Protein AF-W2XPK5-F1 (afdb_monomer_lite)

InterPro domains:
  IPR015679 Phospholipase D family [PTHR18896] (6-159)

pLDDT: mean 87.34, std 12.94, range [48.94, 98.69]

Sequence (212 aa):
MGKDEHPVAFVGGIDITSDRWDTMYHNESELREETGVKGDFDGWLDGHVRIHGPAAKDVAANFISRWNSDYEPTQGLAPDLLDFENPTYEDLEPLKYASSTTKSNLGNQNVQIVRTFSCKYKNYAEFAPYGENSLFQARIKALLNAKNFIYIEDQYFILVPELLEALLEVMPTIQRLIVVVQRPVGKSKASGYEKYLYEMTSPIQKLYPNKF

Radius of gyration: 21.28 Å; chains: 1; bounding box: 52×41×52 Å

Secondary structure (DSSP, 8-state):
--TT---EEEEES--SSTT----TT---HHHHHHTT---SSS-----EEEEESHHHHHHHHHHHHHHT-SSPS--SS-HHHHT-PPPP--PPPP-------S-----S--------B-TT-STTTTT-TT-B-HHHHHHHHHHHH-SSEEEEEES-----HHHHHHHHHHTTTSSEEEEEE----THHHHTTHHHHHHHHHHHHHHH-TTT-

Organism: NCBI:txid1317063

Structure (mmCIF, N/CA/C/O backbone):
data_AF-W2XPK5-F1
#
_entry.id   AF-W2XPK5-F1
#
loop_
_atom_site.group_PDB
_atom_site.id
_atom_site.type_symbol
_atom_site.label_atom_id
_atom_site.label_alt_id
_atom_site.label_comp_id
_atom_site.label_asym_id
_atom_site.label_entity_id
_atom_site.label_seq_id
_atom_site.pdbx_PDB_ins_code
_atom_site.Cartn_x
_atom_site.Cartn_y
_atom_site.Cartn_z
_atom_site.occupancy
_atom_site.B_iso_or_equiv
_atom_site.auth_seq_id
_atom_site.auth_comp_id
_atom_site.auth_asym_id
_atom_site.auth_atom_id
_atom_site.pdbx_PDB_model_num
ATOM 1 N N . MET A 1 1 ? 0.283 -15.928 -25.057 1.00 50.94 1 MET A N 1
ATOM 2 C CA . MET A 1 1 ? -0.995 -16.002 -24.323 1.00 50.94 1 MET A CA 1
ATOM 3 C C . MET A 1 1 ? -2.057 -16.509 -25.272 1.00 50.94 1 MET A C 1
ATOM 5 O O . MET A 1 1 ? -2.161 -15.991 -26.383 1.00 50.94 1 MET A O 1
ATOM 9 N N . GLY A 1 2 ? -2.773 -17.560 -24.878 1.00 50.34 2 GLY A N 1
ATOM 10 C CA . GLY A 1 2 ? -3.947 -18.024 -25.620 1.00 50.34 2 GLY A CA 1
ATOM 11 C C . GLY A 1 2 ? -5.014 -16.926 -25.681 1.00 50.34 2 GLY A C 1
ATOM 12 O O . GLY A 1 2 ? -5.044 -16.045 -24.824 1.00 50.34 2 GLY A O 1
ATOM 13 N N . LYS A 1 3 ? -5.900 -16.967 -26.684 1.00 48.94 3 LYS A N 1
ATOM 14 C CA . LYS A 1 3 ? -6.980 -15.972 -26.873 1.00 48.94 3 LYS A CA 1
ATOM 15 C C . LYS A 1 3 ? -7.923 -15.820 -25.663 1.00 48.94 3 LYS A C 1
ATOM 17 O O . LYS A 1 3 ? -8.630 -14.821 -25.600 1.00 48.94 3 LYS A O 1
ATOM 22 N N . ASP A 1 4 ? -7.892 -16.764 -24.722 1.00 53.97 4 ASP A N 1
ATOM 23 C CA . ASP A 1 4 ? -8.789 -16.847 -23.566 1.00 53.97 4 ASP A CA 1
ATOM 24 C C . ASP A 1 4 ? -8.083 -16.697 -22.199 1.00 53.97 4 ASP A C 1
ATOM 26 O O . ASP A 1 4 ? -8.726 -16.821 -21.156 1.00 53.97 4 ASP A O 1
ATOM 30 N N . GLU A 1 5 ? -6.772 -16.433 -22.162 1.00 65.44 5 GLU A N 1
ATOM 31 C CA . GLU A 1 5 ? -6.033 -16.311 -20.897 1.00 65.44 5 GLU A CA 1
ATOM 32 C C . GLU A 1 5 ? -6.143 -14.893 -20.323 1.00 65.44 5 GLU A C 1
ATOM 34 O O . GLU A 1 5 ? -5.574 -13.940 -20.857 1.00 65.44 5 GLU A O 1
ATOM 39 N N . HIS A 1 6 ? -6.871 -14.755 -19.211 1.00 72.31 6 HIS A N 1
ATOM 40 C CA . HIS A 1 6 ? -6.929 -13.510 -18.446 1.00 72.31 6 HIS A CA 1
ATOM 41 C C . HIS A 1 6 ? -5.563 -13.209 -17.803 1.00 72.31 6 HIS A C 1
ATOM 43 O O . HIS A 1 6 ? -4.940 -14.120 -17.249 1.00 72.31 6 HIS A O 1
ATOM 49 N N . PRO A 1 7 ? -5.103 -11.942 -17.793 1.00 82.88 7 PRO A N 1
ATOM 50 C CA . PRO A 1 7 ? -3.878 -11.590 -17.095 1.00 82.88 7 PRO A CA 1
ATOM 51 C C . PRO A 1 7 ? -4.030 -11.830 -15.590 1.00 82.88 7 PRO A C 1
ATOM 53 O O . PRO A 1 7 ? -5.108 -11.654 -15.006 1.00 82.88 7 PRO A O 1
ATOM 56 N N . VAL A 1 8 ? -2.917 -12.218 -14.972 1.00 87.75 8 VAL A N 1
ATOM 57 C CA . VAL A 1 8 ? -2.766 -12.371 -13.525 1.00 87.75 8 VAL A CA 1
ATOM 58 C C . VAL A 1 8 ? -1.674 -11.419 -13.063 1.00 87.75 8 VAL A C 1
ATOM 60 O O . VAL A 1 8 ? -0.622 -11.335 -13.690 1.00 87.75 8 VAL A O 1
ATOM 63 N N . ALA A 1 9 ? -1.924 -10.724 -11.960 1.00 92.62 9 ALA A N 1
ATOM 64 C CA . ALA A 1 9 ? -0.949 -9.865 -11.304 1.00 92.62 9 ALA A CA 1
ATOM 65 C C . ALA A 1 9 ? -0.931 -10.135 -9.797 1.00 92.62 9 ALA A C 1
ATOM 67 O O . ALA A 1 9 ? -1.925 -10.591 -9.231 1.00 92.62 9 ALA A O 1
ATOM 68 N N . PHE A 1 10 ? 0.192 -9.830 -9.154 1.00 95.31 10 PHE A N 1
ATOM 69 C CA . PHE A 1 10 ? 0.375 -9.923 -7.708 1.00 95.31 10 PHE A CA 1
ATOM 70 C C . PHE A 1 10 ? 0.787 -8.543 -7.186 1.00 95.31 10 PHE A C 1
ATOM 72 O O . PHE A 1 10 ? 1.636 -7.893 -7.795 1.00 95.31 10 PHE A O 1
ATOM 79 N N . VAL A 1 11 ? 0.127 -8.062 -6.130 1.00 97.06 11 VAL A N 1
ATOM 80 C CA . VAL A 1 11 ? 0.382 -6.749 -5.514 1.00 97.06 11 VAL A CA 1
ATOM 81 C C . VAL A 1 11 ? 0.276 -6.881 -3.993 1.00 97.06 11 VAL A C 1
ATOM 83 O O . VAL A 1 11 ? -0.677 -7.479 -3.497 1.00 97.06 11 VAL A O 1
ATOM 86 N N . GLY A 1 12 ? 1.214 -6.307 -3.241 1.00 96.31 12 GLY A N 1
ATOM 87 C CA . GLY A 1 12 ? 1.217 -6.348 -1.775 1.00 96.31 12 GLY A CA 1
ATOM 88 C C . GLY A 1 12 ? 2.516 -5.816 -1.178 1.00 96.31 12 GLY A C 1
ATOM 89 O O . GLY A 1 12 ? 3.306 -5.213 -1.901 1.00 96.31 12 GLY A O 1
ATOM 90 N N . GLY A 1 13 ? 2.725 -6.041 0.122 1.00 95.69 13 GLY A N 1
ATOM 91 C CA . GLY A 1 13 ? 3.950 -5.642 0.834 1.00 95.69 13 GLY A CA 1
ATOM 92 C C . GLY A 1 13 ? 5.102 -6.652 0.740 1.00 95.69 13 GLY A C 1
ATOM 93 O O . GLY A 1 13 ? 6.253 -6.308 0.996 1.00 95.69 13 GLY A O 1
ATOM 94 N N . ILE A 1 14 ? 4.813 -7.882 0.302 1.00 94.94 14 ILE A N 1
ATOM 95 C CA . ILE A 1 14 ? 5.806 -8.962 0.221 1.00 94.94 14 ILE A CA 1
ATOM 96 C C . ILE A 1 14 ? 6.715 -8.804 -1.005 1.00 94.94 14 ILE A C 1
ATOM 98 O O . ILE A 1 14 ? 6.292 -9.056 -2.136 1.00 94.94 14 ILE A O 1
ATOM 102 N N . ASP A 1 15 ? 7.984 -8.479 -0.760 1.00 93.62 15 ASP A N 1
ATOM 103 C CA . ASP A 1 15 ? 9.058 -8.548 -1.755 1.00 93.62 15 ASP A CA 1
ATOM 104 C C . ASP A 1 15 ? 9.627 -9.970 -1.908 1.00 93.62 15 ASP A C 1
ATOM 106 O O . ASP A 1 15 ? 9.739 -10.724 -0.938 1.00 93.62 15 ASP A O 1
ATOM 110 N N . ILE A 1 16 ? 10.121 -10.301 -3.106 1.00 92.19 16 ILE A N 1
ATOM 111 C CA . ILE A 1 16 ? 10.894 -11.530 -3.355 1.00 92.19 16 ILE A CA 1
ATOM 112 C C . ILE A 1 16 ? 12.325 -11.328 -2.838 1.00 92.19 16 ILE A C 1
ATOM 114 O O . ILE A 1 16 ? 13.231 -10.943 -3.574 1.00 92.19 16 ILE A O 1
ATOM 118 N N . THR A 1 17 ? 12.513 -11.541 -1.539 1.00 89.31 17 THR A N 1
ATOM 119 C CA . THR A 1 17 ? 13.789 -11.361 -0.831 1.00 89.31 17 THR A CA 1
ATOM 120 C C . THR A 1 17 ? 13.979 -12.453 0.221 1.00 89.31 17 THR A C 1
ATOM 122 O O . THR A 1 17 ? 13.073 -13.241 0.484 1.00 89.31 17 THR A O 1
ATOM 125 N N . SER A 1 18 ? 15.160 -12.507 0.837 1.00 86.75 18 SER A N 1
ATOM 126 C CA . SER A 1 18 ? 15.580 -13.612 1.704 1.00 86.75 18 SER A CA 1
ATOM 127 C C . SER A 1 18 ? 14.843 -13.746 3.040 1.00 86.75 18 SER A C 1
ATOM 129 O O . SER A 1 18 ? 15.050 -14.749 3.697 1.00 86.75 18 SER A O 1
ATOM 131 N N . ASP A 1 19 ? 14.034 -12.778 3.477 1.00 88.69 19 ASP A N 1
ATOM 132 C CA . ASP A 1 19 ? 13.470 -12.753 4.848 1.00 88.69 19 ASP A CA 1
ATOM 133 C C . ASP A 1 19 ? 11.938 -12.941 4.900 1.00 88.69 19 ASP A C 1
ATOM 135 O O . ASP A 1 19 ? 11.345 -13.268 5.926 1.00 88.69 19 ASP A O 1
ATOM 139 N N . ARG A 1 20 ? 11.271 -12.747 3.761 1.00 91.25 20 ARG A N 1
ATOM 140 C CA . ARG A 1 20 ? 9.817 -12.525 3.697 1.00 91.25 20 ARG A CA 1
ATOM 141 C C . ARG A 1 20 ? 8.972 -13.795 3.816 1.00 91.25 20 ARG A C 1
ATOM 143 O O . ARG A 1 20 ? 7.757 -13.697 3.960 1.00 91.25 20 ARG A O 1
ATOM 150 N N . TRP A 1 21 ? 9.578 -14.976 3.698 1.00 91.81 21 TRP A N 1
ATOM 151 C CA . TRP A 1 21 ? 8.846 -16.243 3.739 1.00 91.81 21 TRP A CA 1
ATOM 152 C C . TRP A 1 21 ? 8.459 -16.614 5.174 1.00 91.81 21 TRP A C 1
ATOM 154 O O . TRP A 1 21 ? 9.331 -16.735 6.029 1.00 91.81 21 TRP A O 1
ATOM 164 N N . ASP A 1 22 ? 7.172 -16.837 5.431 1.00 93.31 22 ASP A N 1
ATOM 165 C CA . ASP A 1 22 ? 6.664 -17.290 6.729 1.00 93.31 22 ASP A CA 1
ATOM 166 C C . ASP A 1 22 ? 5.295 -17.985 6.579 1.00 93.31 22 ASP A C 1
ATOM 168 O O . ASP A 1 22 ? 4.722 -18.044 5.484 1.00 93.31 22 ASP A O 1
ATOM 172 N N . THR A 1 23 ? 4.756 -18.506 7.681 1.00 92.94 23 THR A N 1
ATOM 173 C CA . THR A 1 23 ? 3.417 -19.093 7.784 1.00 92.94 23 THR A CA 1
ATOM 174 C C . THR A 1 23 ? 2.539 -18.298 8.749 1.00 92.94 23 THR A C 1
ATOM 176 O O . THR A 1 23 ? 3.013 -17.495 9.547 1.00 92.94 23 THR A O 1
ATOM 179 N N . MET A 1 24 ? 1.229 -18.566 8.734 1.00 93.00 24 MET A N 1
ATOM 180 C CA . MET A 1 24 ? 0.276 -17.920 9.650 1.00 93.00 24 MET A CA 1
ATOM 181 C C . MET A 1 24 ? 0.516 -18.221 11.141 1.00 93.00 24 MET A C 1
ATOM 183 O O . MET A 1 24 ? -0.148 -17.635 11.993 1.00 93.00 24 MET A O 1
ATOM 187 N N . TYR A 1 25 ? 1.393 -19.176 11.457 1.00 93.25 25 TYR A N 1
ATOM 188 C CA . TYR A 1 25 ? 1.694 -19.593 12.823 1.00 93.25 25 TYR A CA 1
ATOM 189 C C . TYR A 1 25 ? 2.967 -18.944 13.380 1.00 93.25 25 TYR A C 1
ATOM 191 O O . TYR A 1 25 ? 3.155 -18.987 14.595 1.00 93.25 25 TYR A O 1
ATOM 199 N N . HIS A 1 26 ? 3.810 -18.342 12.528 1.00 91.12 26 HIS A N 1
ATOM 200 C CA . HIS A 1 26 ? 5.065 -17.681 12.913 1.00 91.12 26 HIS A CA 1
ATOM 201 C C . HIS A 1 26 ? 5.966 -18.547 13.818 1.00 91.12 26 HIS A C 1
ATOM 203 O O . HIS A 1 26 ? 6.530 -18.067 14.801 1.00 91.12 26 HIS A O 1
ATOM 209 N N . ASN A 1 27 ? 6.044 -19.851 13.539 1.00 92.06 27 ASN A N 1
ATOM 210 C CA . ASN A 1 27 ? 6.731 -20.841 14.377 1.00 92.06 27 ASN A CA 1
ATOM 211 C C . ASN A 1 27 ? 7.718 -21.726 13.595 1.00 92.06 27 ASN A C 1
ATOM 213 O O . ASN A 1 27 ? 8.106 -22.785 14.080 1.00 92.06 27 ASN A O 1
ATOM 217 N N . GLU A 1 28 ? 8.140 -21.286 12.411 1.00 91.44 28 GLU A N 1
ATOM 218 C CA . GLU A 1 28 ? 9.048 -22.021 11.518 1.00 91.44 28 GLU A CA 1
ATOM 219 C C . GLU A 1 28 ? 10.518 -21.597 11.696 1.00 91.44 28 GLU A C 1
ATOM 221 O O . GLU A 1 28 ? 11.281 -21.546 10.733 1.00 91.44 28 GLU A O 1
ATOM 226 N N . SER A 1 29 ? 10.937 -21.244 12.918 1.00 89.38 29 SER A N 1
ATOM 227 C CA . SER A 1 29 ? 12.285 -20.712 13.181 1.00 89.38 29 SER A CA 1
ATOM 228 C C . SER A 1 29 ? 13.401 -21.689 12.787 1.00 89.38 29 SER A C 1
ATOM 230 O O . SER A 1 29 ? 14.392 -21.262 12.205 1.00 89.38 29 SER A O 1
ATOM 232 N N . GLU A 1 30 ? 13.222 -22.993 13.038 1.00 90.56 30 GLU A N 1
ATOM 233 C CA . GLU A 1 30 ? 14.189 -24.039 12.659 1.00 90.56 30 GLU A CA 1
ATOM 234 C C . GLU A 1 30 ? 14.355 -24.113 11.134 1.00 90.56 30 GLU A C 1
ATOM 236 O O . GLU A 1 30 ? 15.466 -23.999 10.622 1.00 90.56 30 GLU A O 1
ATOM 241 N N . LEU A 1 31 ? 13.248 -24.180 10.387 1.00 90.44 31 LEU A N 1
ATOM 242 C CA . LEU A 1 31 ? 13.281 -24.206 8.924 1.00 90.44 31 LEU A CA 1
ATOM 243 C C . LEU A 1 31 ? 13.852 -22.907 8.338 1.00 90.44 31 LEU A C 1
ATOM 245 O O . LEU A 1 31 ? 14.598 -22.944 7.357 1.00 90.44 31 LEU A O 1
ATOM 249 N N . ARG A 1 32 ? 13.522 -21.751 8.927 1.00 91.19 32 ARG A N 1
ATOM 250 C CA . ARG A 1 32 ? 14.090 -20.452 8.532 1.00 91.19 32 ARG A CA 1
ATOM 251 C C . ARG A 1 32 ? 15.607 -20.435 8.731 1.00 91.19 32 ARG A C 1
ATOM 253 O O . ARG A 1 32 ? 16.327 -19.995 7.835 1.00 91.19 32 ARG A O 1
ATOM 260 N N . GLU A 1 33 ? 16.106 -20.977 9.842 1.00 88.31 33 GLU A N 1
ATOM 261 C CA . GLU A 1 33 ? 17.543 -21.116 10.091 1.00 88.31 33 GLU A CA 1
ATOM 262 C C . GLU A 1 33 ? 18.214 -22.055 9.074 1.00 88.31 33 GLU A C 1
ATOM 264 O O . GLU A 1 33 ? 19.205 -21.661 8.449 1.00 88.31 33 GLU A O 1
ATOM 269 N N . GLU A 1 34 ? 17.647 -23.246 8.850 1.00 91.69 34 GLU A N 1
ATOM 270 C CA . GLU A 1 34 ? 18.162 -24.250 7.906 1.00 91.69 34 GLU A CA 1
ATOM 271 C C . GLU A 1 34 ? 18.214 -23.741 6.460 1.00 91.69 34 GLU A C 1
ATOM 273 O O . GLU A 1 34 ? 19.176 -23.995 5.732 1.00 91.69 34 GLU A O 1
ATOM 278 N N . THR A 1 35 ? 17.188 -23.003 6.031 1.00 88.56 35 THR A N 1
ATOM 279 C CA . THR A 1 35 ? 17.066 -22.479 4.659 1.00 88.56 35 THR A CA 1
ATOM 280 C C . THR A 1 35 ? 17.732 -21.117 4.467 1.00 88.56 35 THR A C 1
ATOM 282 O O . THR A 1 35 ? 17.739 -20.580 3.358 1.00 88.56 35 THR A O 1
ATOM 285 N N . GLY A 1 36 ? 18.333 -20.560 5.522 1.00 85.88 36 GLY A N 1
ATOM 286 C CA . GLY A 1 36 ? 19.023 -19.274 5.472 1.00 85.88 36 GLY A CA 1
ATOM 287 C C . GLY A 1 36 ? 18.092 -18.065 5.342 1.00 85.88 36 GLY A C 1
ATOM 288 O O . GLY A 1 36 ? 18.559 -16.986 4.970 1.00 85.88 36 GLY A O 1
ATOM 289 N N . VAL A 1 37 ? 16.805 -18.219 5.665 1.00 87.12 37 VAL A N 1
ATOM 290 C CA . VAL A 1 37 ? 15.842 -17.119 5.765 1.00 87.12 37 VAL A CA 1
ATOM 291 C C . VAL A 1 37 ? 16.132 -16.351 7.052 1.00 87.12 37 VAL A C 1
ATOM 293 O O . VAL A 1 37 ? 15.715 -16.738 8.141 1.00 87.12 37 VAL A O 1
ATOM 296 N N . LYS A 1 38 ? 16.921 -15.282 6.931 1.00 75.69 38 LYS A N 1
ATOM 297 C CA . LYS A 1 38 ? 17.430 -14.501 8.065 1.00 75.69 38 LYS A CA 1
ATOM 298 C C . LYS A 1 38 ? 16.974 -13.049 7.981 1.00 75.69 38 LYS A C 1
ATOM 300 O O . LYS A 1 38 ? 17.132 -12.408 6.940 1.00 75.69 38 LYS A O 1
ATOM 305 N N . GLY A 1 39 ? 16.501 -12.540 9.112 1.00 77.00 39 GLY A N 1
ATOM 306 C CA . GLY A 1 39 ? 16.079 -11.159 9.318 1.00 77.00 39 GLY A CA 1
ATOM 307 C C . GLY A 1 39 ? 16.343 -10.704 10.748 1.00 77.00 39 GLY A C 1
ATOM 308 O O . GLY A 1 39 ? 16.968 -11.415 11.534 1.00 77.00 39 GLY A O 1
ATOM 309 N N . ASP A 1 40 ? 15.844 -9.518 11.093 1.00 80.06 40 ASP A N 1
ATOM 310 C CA . ASP A 1 40 ? 15.913 -8.994 12.466 1.00 80.06 40 ASP A CA 1
ATOM 311 C C . ASP A 1 40 ? 14.961 -9.741 13.426 1.00 80.06 40 ASP A C 1
ATOM 313 O O . ASP A 1 40 ? 15.091 -9.624 14.646 1.00 80.06 40 ASP A O 1
ATOM 317 N N . PHE A 1 41 ? 13.995 -10.487 12.878 1.00 83.88 41 PHE A N 1
ATOM 318 C CA . PHE A 1 41 ? 12.957 -11.209 13.609 1.00 83.88 41 PHE A CA 1
ATOM 319 C C . PHE A 1 41 ? 12.741 -12.614 13.031 1.00 83.88 41 PHE A C 1
ATOM 321 O O . PHE A 1 41 ? 12.917 -12.848 11.833 1.00 83.88 41 PHE A O 1
ATOM 328 N N . ASP A 1 42 ? 12.270 -13.533 13.875 1.00 83.56 42 ASP A N 1
ATOM 329 C CA . ASP A 1 42 ? 11.986 -14.929 13.508 1.00 83.56 42 ASP A CA 1
ATOM 330 C C . ASP A 1 42 ? 10.581 -15.124 12.904 1.00 83.56 42 ASP A C 1
ATOM 332 O O . ASP A 1 42 ? 9.981 -16.188 13.042 1.00 83.56 42 ASP A O 1
ATOM 336 N N . GLY A 1 43 ? 10.054 -14.095 12.233 1.00 88.19 43 GLY A N 1
ATOM 337 C CA . GLY A 1 43 ? 8.777 -14.146 11.525 1.00 88.19 43 GLY A CA 1
ATOM 338 C C . GLY A 1 43 ? 8.466 -12.872 10.734 1.00 88.19 43 GLY A C 1
ATOM 339 O O . GLY A 1 43 ? 9.040 -11.810 10.986 1.00 88.19 43 GLY A O 1
ATOM 340 N N . TRP A 1 44 ? 7.544 -1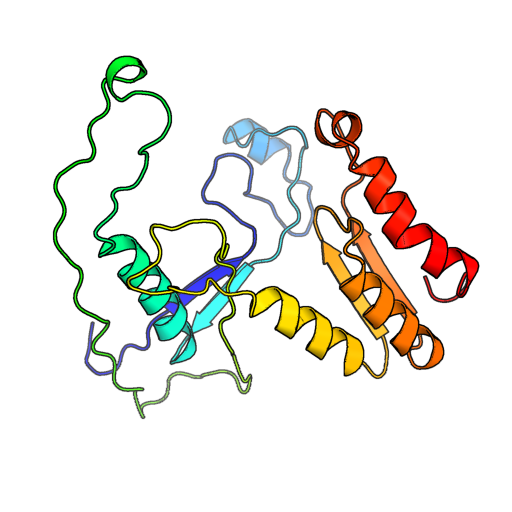2.983 9.778 1.00 91.25 44 TRP A N 1
ATOM 341 C CA . TRP A 1 44 ? 7.109 -11.923 8.872 1.00 91.25 44 TRP A CA 1
ATOM 342 C C . TRP A 1 44 ? 5.581 -11.924 8.717 1.00 91.25 44 TRP A C 1
ATOM 344 O O . TRP A 1 44 ? 4.992 -12.893 8.243 1.00 91.25 44 TRP A O 1
ATOM 354 N N . LEU A 1 45 ? 4.931 -10.818 9.091 1.00 92.25 45 LEU A N 1
ATOM 355 C CA . LEU A 1 45 ? 3.494 -10.599 8.896 1.00 92.25 45 LEU A CA 1
ATOM 356 C C . LEU A 1 45 ? 3.282 -9.549 7.805 1.00 92.25 45 LEU A C 1
ATOM 358 O O . LEU A 1 45 ? 3.792 -8.436 7.918 1.00 92.25 45 LEU A O 1
ATOM 362 N N . ASP A 1 46 ? 2.522 -9.895 6.765 1.00 94.31 46 ASP A N 1
ATOM 363 C CA . ASP A 1 46 ? 2.285 -9.018 5.617 1.00 94.31 46 ASP A CA 1
ATOM 364 C C . ASP A 1 46 ? 1.024 -9.424 4.835 1.00 94.31 46 ASP A C 1
ATOM 366 O O . ASP A 1 46 ? 0.489 -10.523 4.999 1.00 94.31 46 ASP A O 1
ATOM 370 N N . GLY A 1 47 ? 0.565 -8.543 3.946 1.00 94.12 47 GLY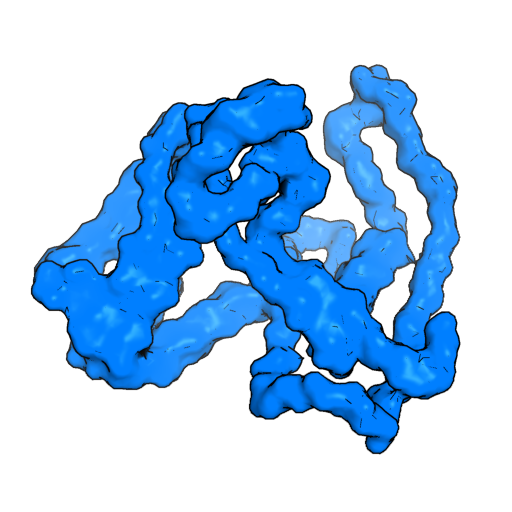 A N 1
ATOM 371 C CA . GLY A 1 47 ? -0.573 -8.746 3.060 1.00 94.12 47 GLY A CA 1
ATOM 372 C C . GLY A 1 47 ? -0.177 -8.729 1.584 1.00 94.12 47 GLY A C 1
ATOM 373 O O . GLY A 1 47 ? 0.541 -7.846 1.109 1.00 94.12 47 GLY A O 1
ATOM 374 N N . HIS A 1 48 ? -0.706 -9.683 0.817 1.00 95.56 48 HIS A N 1
ATOM 375 C CA . HIS A 1 48 ? -0.518 -9.745 -0.631 1.00 95.56 48 HIS A CA 1
ATOM 376 C C . HIS A 1 48 ? -1.775 -10.267 -1.325 1.00 95.56 48 HIS A C 1
ATOM 378 O O . HIS A 1 48 ? -2.472 -11.138 -0.804 1.00 95.56 48 HIS A O 1
ATOM 384 N N . VAL A 1 49 ? -2.074 -9.748 -2.516 1.00 94.69 49 VAL A N 1
ATOM 385 C CA . VAL A 1 49 ? -3.238 -10.160 -3.305 1.00 94.69 49 VAL A CA 1
ATOM 386 C C . VAL A 1 49 ? -2.830 -10.658 -4.682 1.00 94.69 49 VAL A C 1
ATOM 388 O O . VAL A 1 49 ? -1.991 -10.065 -5.359 1.00 94.69 49 VAL A O 1
ATOM 391 N N . ARG A 1 50 ? -3.476 -11.742 -5.121 1.00 93.00 50 ARG A N 1
ATOM 392 C CA . ARG A 1 50 ? -3.469 -12.196 -6.512 1.00 93.00 50 ARG A CA 1
ATOM 393 C C . ARG A 1 50 ? -4.713 -11.657 -7.207 1.00 93.00 50 ARG A C 1
ATOM 395 O O . ARG A 1 50 ? -5.834 -11.971 -6.814 1.00 93.00 50 ARG A O 1
ATOM 402 N N . ILE A 1 51 ? -4.512 -10.891 -8.267 1.00 90.19 51 ILE A N 1
ATOM 403 C CA . ILE A 1 51 ? -5.563 -10.272 -9.069 1.00 90.19 51 ILE A CA 1
ATOM 404 C C . ILE A 1 51 ? -5.676 -11.039 -10.381 1.00 90.19 51 ILE A C 1
ATOM 406 O O . ILE A 1 51 ? -4.675 -11.295 -11.048 1.00 90.19 51 ILE A O 1
ATOM 410 N N . HIS A 1 52 ? -6.901 -11.398 -10.753 1.00 86.31 52 HIS A N 1
ATOM 411 C CA . HIS A 1 52 ? -7.207 -12.094 -11.997 1.00 86.31 52 HIS A CA 1
ATOM 412 C C . HIS A 1 52 ? -8.258 -11.306 -12.779 1.00 86.31 52 HIS A C 1
ATOM 414 O O . HIS A 1 52 ? -9.264 -10.885 -12.208 1.00 86.31 52 HIS A O 1
ATOM 420 N N . GLY A 1 53 ? -8.036 -11.111 -14.079 1.00 82.69 53 GLY A N 1
ATOM 421 C CA . GLY A 1 53 ? -8.977 -10.404 -14.949 1.00 82.69 53 GLY A CA 1
ATOM 422 C C . GLY A 1 53 ? -8.590 -8.944 -15.219 1.00 82.69 53 GLY A C 1
ATOM 423 O O . GLY A 1 53 ? -7.410 -8.604 -15.154 1.00 82.69 53 GLY A O 1
ATOM 424 N N . PRO A 1 54 ? -9.555 -8.072 -15.573 1.00 85.19 54 PRO A N 1
ATOM 425 C CA . PRO A 1 54 ? -9.269 -6.742 -16.118 1.00 85.19 54 PRO A CA 1
ATOM 426 C C . PRO A 1 54 ? -8.339 -5.874 -15.262 1.00 85.19 54 PR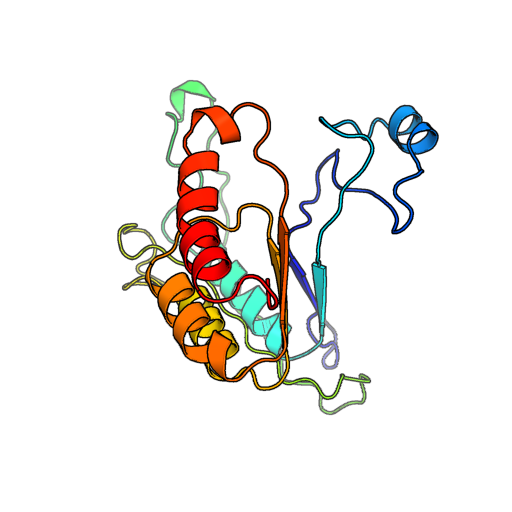O A C 1
ATOM 428 O O . PRO A 1 54 ? -7.423 -5.275 -15.808 1.00 85.19 54 PRO A O 1
ATOM 431 N N . ALA A 1 55 ? -8.486 -5.878 -13.935 1.00 90.00 55 ALA A N 1
ATOM 432 C CA . ALA A 1 55 ? -7.634 -5.077 -13.051 1.00 90.00 55 ALA A CA 1
ATOM 433 C C . ALA A 1 55 ? -6.150 -5.502 -13.069 1.00 90.00 55 ALA A C 1
ATOM 435 O O . ALA A 1 55 ? -5.271 -4.684 -12.812 1.00 90.00 55 ALA A O 1
ATOM 436 N N . ALA A 1 56 ? -5.832 -6.754 -13.424 1.00 90.94 56 ALA A N 1
ATOM 437 C CA . ALA A 1 56 ? -4.440 -7.174 -13.605 1.00 90.94 56 ALA A CA 1
ATOM 438 C C . ALA A 1 56 ? -3.785 -6.491 -14.820 1.00 90.94 56 ALA A C 1
ATOM 440 O O . ALA A 1 56 ? -2.572 -6.283 -14.833 1.00 90.94 56 ALA A O 1
ATOM 441 N N . LYS A 1 57 ? -4.582 -6.083 -15.820 1.00 89.38 57 LYS A N 1
ATOM 442 C CA . LYS A 1 57 ? -4.101 -5.279 -16.949 1.00 89.38 57 LYS A CA 1
ATOM 443 C C . LYS A 1 57 ? -3.644 -3.898 -16.491 1.00 89.38 57 LYS A C 1
ATOM 445 O O . LYS A 1 57 ? -2.642 -3.418 -17.001 1.00 89.38 57 LYS A O 1
ATOM 450 N N . ASP A 1 58 ? -4.328 -3.288 -15.527 1.00 93.25 58 ASP A N 1
ATOM 451 C CA . ASP A 1 58 ? -3.955 -1.968 -15.008 1.00 93.25 58 ASP A CA 1
ATOM 452 C C . ASP A 1 58 ? -2.624 -2.030 -14.238 1.00 93.25 58 ASP A C 1
ATOM 454 O O . ASP A 1 58 ? -1.791 -1.131 -14.356 1.00 93.25 58 ASP A O 1
ATOM 458 N N . VAL A 1 59 ? -2.365 -3.137 -13.525 1.00 95.75 59 VAL A N 1
ATOM 459 C CA . VAL A 1 59 ? -1.050 -3.401 -12.909 1.00 95.75 59 VAL A CA 1
ATOM 460 C C . VAL A 1 59 ? 0.035 -3.525 -13.981 1.00 95.75 59 VAL A C 1
ATOM 462 O O . VAL A 1 59 ? 1.086 -2.892 -13.876 1.00 95.75 59 VAL A O 1
ATOM 465 N N . ALA A 1 60 ? -0.224 -4.298 -15.037 1.00 93.75 60 ALA A N 1
ATOM 466 C CA . ALA A 1 60 ? 0.714 -4.447 -16.144 1.00 93.75 60 ALA A CA 1
ATOM 467 C C . ALA A 1 60 ? 0.935 -3.134 -16.911 1.00 93.75 60 ALA A C 1
ATOM 469 O O . ALA A 1 60 ? 2.061 -2.838 -17.290 1.00 93.75 60 ALA A O 1
ATOM 470 N N . ALA A 1 61 ? -0.104 -2.318 -17.099 1.00 92.94 61 ALA A N 1
ATOM 471 C CA . ALA A 1 61 ? 0.014 -1.003 -17.716 1.00 92.94 61 ALA A CA 1
ATOM 472 C C . ALA A 1 61 ? 0.933 -0.093 -16.892 1.00 92.94 61 ALA A C 1
ATOM 474 O O . ALA A 1 61 ? 1.819 0.541 -17.453 1.00 92.94 61 ALA A O 1
ATOM 475 N N . ASN A 1 62 ? 0.802 -0.103 -15.561 1.00 95.31 62 ASN A N 1
ATOM 476 C CA . ASN A 1 62 ? 1.719 0.622 -14.685 1.00 95.31 62 ASN A CA 1
ATOM 477 C C . ASN A 1 62 ? 3.174 0.126 -14.801 1.00 95.31 62 ASN A C 1
ATOM 479 O O . ASN A 1 62 ? 4.093 0.937 -14.729 1.00 95.31 62 ASN A O 1
ATOM 483 N N . PHE A 1 63 ? 3.394 -1.181 -14.979 1.00 95.44 63 PHE A N 1
ATOM 484 C CA . PHE A 1 63 ? 4.728 -1.731 -15.237 1.00 95.44 63 PHE A CA 1
ATOM 485 C C . PHE A 1 63 ? 5.282 -1.258 -16.589 1.00 95.44 63 PHE A C 1
ATOM 487 O O . PHE A 1 63 ? 6.375 -0.703 -16.631 1.00 95.44 63 PHE A O 1
ATOM 494 N N . ILE A 1 64 ? 4.512 -1.416 -17.669 1.00 94.88 64 ILE A N 1
ATOM 495 C CA . ILE A 1 64 ? 4.922 -1.056 -19.035 1.00 94.88 64 ILE A CA 1
ATOM 496 C C . ILE A 1 64 ? 5.225 0.440 -19.138 1.00 94.88 64 ILE A C 1
ATOM 498 O O . ILE A 1 64 ? 6.253 0.806 -19.688 1.00 94.88 64 ILE A O 1
ATOM 502 N N . SER A 1 65 ? 4.400 1.309 -18.543 1.00 93.94 65 SER A N 1
ATOM 503 C CA . SER A 1 65 ? 4.671 2.752 -18.520 1.00 93.94 65 SER A CA 1
ATOM 504 C C . SER A 1 65 ? 6.009 3.106 -17.871 1.00 93.94 65 SER A C 1
ATOM 506 O O . SER A 1 65 ? 6.630 4.082 -18.268 1.00 93.94 65 SER A O 1
ATOM 508 N N . ARG A 1 66 ? 6.450 2.339 -16.866 1.00 93.31 66 ARG A N 1
ATOM 509 C CA . ARG A 1 66 ? 7.746 2.555 -16.208 1.00 93.31 66 ARG A CA 1
ATOM 510 C C . ARG A 1 66 ? 8.905 1.931 -16.976 1.00 93.31 66 ARG A C 1
ATOM 512 O O . ARG A 1 66 ? 10.007 2.449 -16.883 1.00 93.31 66 ARG A O 1
ATOM 519 N N . TRP A 1 67 ? 8.665 0.816 -17.662 1.00 92.94 67 TRP A N 1
ATOM 520 C CA . TRP A 1 67 ? 9.662 0.173 -18.512 1.00 92.94 67 TRP A CA 1
ATOM 521 C C . TRP A 1 67 ? 9.980 1.040 -19.731 1.00 92.94 67 TRP A C 1
ATOM 523 O O . TRP A 1 67 ? 11.140 1.334 -19.964 1.00 92.94 67 TRP A O 1
ATOM 533 N N . ASN A 1 68 ? 8.953 1.515 -20.439 1.00 93.38 68 ASN A N 1
ATOM 534 C CA . ASN A 1 68 ? 9.075 2.355 -21.638 1.00 93.38 68 ASN A CA 1
ATOM 535 C C . ASN A 1 68 ? 9.293 3.847 -21.296 1.00 93.38 68 ASN A C 1
ATOM 537 O O . ASN A 1 68 ? 8.851 4.727 -22.029 1.00 93.38 68 ASN A O 1
ATOM 541 N N . SER A 1 69 ? 9.837 4.148 -20.118 1.00 91.94 69 SER A N 1
ATOM 542 C CA . SER A 1 69 ? 10.125 5.521 -19.697 1.00 91.94 69 SER A CA 1
ATOM 543 C C . SER A 1 69 ? 11.361 6.016 -20.441 1.00 91.94 69 SER A C 1
ATOM 545 O O . SER A 1 69 ? 12.374 5.325 -20.424 1.00 91.94 69 SER A O 1
ATOM 547 N N . ASP A 1 70 ? 11.341 7.235 -20.988 1.00 88.62 70 ASP A N 1
ATOM 548 C CA . ASP A 1 70 ? 12.522 7.819 -21.651 1.00 88.62 70 ASP A CA 1
ATOM 549 C C . ASP A 1 70 ? 13.679 8.028 -20.653 1.00 88.62 70 ASP A C 1
ATOM 551 O O . ASP A 1 70 ? 14.844 8.206 -21.015 1.00 88.62 70 ASP A O 1
ATOM 555 N N . TYR A 1 71 ? 13.351 8.022 -19.361 1.00 86.94 71 TYR A N 1
ATOM 556 C CA . TYR A 1 71 ? 14.297 8.130 -18.267 1.00 86.94 71 TYR A CA 1
ATOM 557 C C . TYR A 1 71 ? 14.678 6.760 -17.727 1.00 86.94 71 TYR A C 1
ATOM 559 O O . TYR A 1 71 ? 13.849 6.045 -17.157 1.00 86.94 71 TYR A O 1
ATOM 567 N N . GLU A 1 72 ? 15.963 6.444 -17.843 1.00 79.69 72 GLU A N 1
ATOM 568 C CA . GLU A 1 72 ? 16.522 5.194 -17.349 1.00 79.69 72 GLU A CA 1
ATOM 569 C C . GLU A 1 72 ? 16.438 5.060 -15.815 1.00 79.69 72 GLU A C 1
ATOM 571 O O . GLU A 1 72 ? 16.510 6.060 -15.083 1.00 79.69 72 GLU A O 1
ATOM 576 N N . PRO A 1 73 ? 16.342 3.822 -15.294 1.00 71.38 73 PRO A N 1
ATOM 577 C CA . PRO A 1 73 ? 16.502 3.573 -13.868 1.00 71.38 73 PRO A CA 1
ATOM 578 C C . PRO A 1 73 ? 17.916 3.954 -13.390 1.00 71.38 73 PRO A C 1
ATOM 580 O O . PRO A 1 73 ? 18.847 4.122 -14.173 1.00 71.38 73 PRO A O 1
ATOM 583 N N . THR A 1 74 ? 18.085 4.092 -12.070 1.00 64.75 74 THR A N 1
ATOM 584 C CA . THR A 1 74 ? 19.417 4.218 -11.437 1.00 64.75 74 THR A CA 1
ATOM 585 C C . THR A 1 74 ? 20.297 5.372 -11.950 1.00 64.75 74 THR A C 1
ATOM 587 O O . THR A 1 74 ? 21.504 5.235 -12.074 1.00 64.75 74 THR A O 1
ATOM 590 N N . GLN A 1 75 ? 19.727 6.568 -12.137 1.00 64.56 75 GLN A N 1
ATOM 591 C CA . GLN A 1 75 ? 20.507 7.798 -12.397 1.00 64.56 75 GLN A CA 1
ATOM 592 C C . GLN A 1 75 ? 21.179 8.406 -11.142 1.00 64.56 75 GLN A C 1
ATOM 594 O O . GLN A 1 75 ? 21.693 9.524 -11.182 1.00 64.56 75 GLN A O 1
ATOM 599 N N . GLY A 1 76 ? 21.115 7.720 -9.996 1.00 65.25 76 GLY A N 1
ATOM 600 C CA . GLY A 1 76 ? 21.614 8.193 -8.704 1.00 65.25 76 GLY A CA 1
ATOM 601 C C . GLY A 1 76 ? 22.642 7.237 -8.101 1.00 65.25 76 GLY A C 1
ATOM 602 O O . GLY A 1 76 ? 22.438 6.028 -8.138 1.00 65.25 76 GLY A O 1
ATOM 603 N N . LEU A 1 77 ? 23.677 7.828 -7.483 1.00 55.06 77 LEU A N 1
ATOM 604 C CA . LEU A 1 77 ? 25.033 7.292 -7.262 1.00 55.06 77 LEU A CA 1
ATOM 605 C C . LEU A 1 77 ? 25.771 7.139 -8.593 1.00 55.06 77 LEU A C 1
ATOM 607 O O . LEU A 1 77 ? 25.302 6.459 -9.493 1.00 55.06 77 LEU A O 1
ATOM 611 N N . ALA A 1 78 ? 26.875 7.881 -8.722 1.00 58.88 78 ALA A N 1
ATOM 612 C CA . ALA A 1 78 ? 27.595 8.053 -9.976 1.00 58.88 78 ALA A CA 1
ATOM 613 C C . ALA A 1 78 ? 27.854 6.689 -10.646 1.00 58.88 78 ALA A C 1
ATOM 615 O O . ALA A 1 78 ? 28.313 5.785 -9.942 1.00 58.88 78 ALA A O 1
ATOM 616 N N . PRO A 1 79 ? 27.605 6.546 -11.962 1.00 55.03 79 PRO A N 1
ATOM 617 C CA . PRO A 1 79 ? 28.014 5.370 -12.737 1.00 55.03 79 PRO A CA 1
ATOM 618 C C . PRO A 1 79 ? 29.467 4.970 -12.432 1.00 55.03 79 PRO A C 1
ATOM 620 O O . PRO A 1 79 ? 29.762 3.796 -12.238 1.00 55.03 79 PRO A O 1
ATOM 623 N N . ASP A 1 80 ? 30.321 5.979 -12.224 1.00 59.50 80 ASP A N 1
ATOM 624 C CA . ASP A 1 80 ? 31.733 5.873 -11.841 1.00 59.50 80 ASP A CA 1
ATOM 625 C C . ASP A 1 80 ? 32.005 5.149 -10.507 1.00 59.50 80 ASP A C 1
ATOM 627 O O . ASP A 1 80 ? 33.128 4.722 -10.258 1.00 59.50 80 ASP A O 1
ATOM 631 N N . LEU A 1 81 ? 31.033 5.073 -9.591 1.00 66.00 81 LEU A N 1
ATOM 632 C CA . LEU A 1 81 ? 31.239 4.490 -8.259 1.00 66.00 81 LEU A CA 1
ATOM 633 C C . LEU A 1 81 ? 30.950 2.984 -8.226 1.00 66.00 81 LEU A C 1
ATOM 635 O O . LEU A 1 81 ? 31.473 2.283 -7.360 1.00 66.00 81 LEU A O 1
ATOM 639 N N . LEU A 1 82 ? 30.083 2.503 -9.118 1.00 69.75 82 LEU A N 1
ATOM 640 C CA . LEU A 1 82 ? 29.608 1.117 -9.129 1.00 69.75 82 LEU A CA 1
ATOM 641 C C . LEU A 1 82 ? 29.960 0.370 -10.423 1.00 69.75 82 LEU A C 1
ATOM 643 O O . LEU A 1 82 ? 29.620 -0.808 -10.512 1.00 69.75 82 LEU A O 1
ATOM 647 N N . ASP A 1 83 ? 30.614 1.031 -11.391 1.00 73.88 83 ASP A N 1
ATOM 648 C CA . ASP A 1 83 ? 30.911 0.505 -12.735 1.00 73.88 83 ASP A CA 1
ATOM 649 C C . ASP A 1 83 ? 29.692 -0.206 -13.352 1.00 73.88 83 ASP A C 1
ATOM 651 O O . ASP A 1 83 ? 29.787 -1.281 -13.949 1.00 73.88 83 ASP A O 1
ATOM 655 N N . PHE A 1 84 ? 28.510 0.376 -13.140 1.00 76.81 84 PHE A N 1
ATOM 656 C CA . PHE A 1 84 ? 27.239 -0.195 -13.558 1.00 76.81 84 PHE A CA 1
ATOM 657 C C . PHE A 1 84 ? 26.575 0.724 -14.576 1.00 76.81 84 PHE A C 1
ATOM 659 O O . PHE A 1 84 ? 26.175 1.843 -14.253 1.00 76.81 84 PHE A O 1
ATOM 666 N N . GLU A 1 85 ? 26.435 0.222 -15.798 1.00 77.81 85 GLU A N 1
ATOM 667 C CA . GLU A 1 85 ? 25.669 0.861 -16.863 1.00 77.81 85 GLU A CA 1
ATOM 668 C C . GLU A 1 85 ? 24.333 0.141 -17.042 1.00 77.81 85 GLU A C 1
ATOM 670 O O . GLU A 1 85 ? 24.250 -1.090 -16.954 1.00 77.81 85 GLU A O 1
ATOM 675 N N . ASN A 1 86 ? 23.278 0.912 -17.310 1.00 80.56 86 ASN A N 1
ATOM 676 C CA . ASN A 1 86 ? 21.987 0.332 -17.640 1.00 80.56 86 ASN A CA 1
ATOM 677 C C . ASN A 1 86 ? 22.107 -0.456 -18.955 1.00 80.56 86 ASN A C 1
ATOM 679 O O . ASN A 1 86 ? 22.596 0.081 -19.951 1.00 80.56 86 ASN A O 1
ATOM 683 N N . PRO A 1 87 ? 21.663 -1.723 -18.997 1.00 85.50 87 PRO A N 1
ATOM 684 C CA . PRO A 1 87 ? 21.655 -2.478 -20.239 1.00 85.50 87 PRO A CA 1
ATOM 685 C C . PRO A 1 87 ? 20.673 -1.849 -21.233 1.00 85.50 87 PRO A C 1
ATOM 687 O O . PRO A 1 87 ? 19.637 -1.307 -20.846 1.00 85.50 87 PRO A O 1
ATOM 690 N N . THR A 1 88 ? 20.960 -1.988 -22.527 1.00 87.69 88 THR A N 1
ATOM 691 C CA . THR A 1 88 ? 20.005 -1.608 -23.575 1.00 87.69 88 THR A CA 1
ATOM 692 C C . THR A 1 88 ? 18.723 -2.425 -23.439 1.00 87.69 88 THR A C 1
ATOM 694 O O . THR A 1 88 ? 18.785 -3.643 -23.243 1.00 87.69 88 THR A O 1
ATOM 697 N N . TYR A 1 89 ? 17.575 -1.781 -23.611 1.00 89.25 89 TYR A N 1
ATOM 698 C CA . TYR A 1 89 ? 16.263 -2.418 -23.578 1.00 89.25 89 TYR A CA 1
ATOM 699 C C . TYR A 1 89 ? 15.388 -1.907 -24.729 1.00 89.25 89 TYR A C 1
ATOM 701 O O . TYR A 1 89 ? 15.678 -0.879 -25.336 1.00 89.25 89 TYR A O 1
ATOM 709 N N . GLU A 1 90 ? 14.335 -2.657 -25.041 1.00 93.06 90 GLU A N 1
ATOM 710 C CA . GLU A 1 90 ? 13.333 -2.296 -26.045 1.00 93.06 90 GLU A CA 1
ATOM 711 C C . GLU A 1 90 ? 11.993 -2.029 -25.364 1.00 93.06 90 GLU A C 1
ATOM 713 O O . GLU A 1 90 ? 11.678 -2.642 -24.337 1.00 93.06 90 GLU A O 1
ATOM 718 N N . ASP A 1 91 ? 11.193 -1.149 -25.959 1.00 94.12 91 ASP A N 1
ATOM 719 C CA . ASP A 1 91 ? 9.844 -0.867 -25.488 1.00 94.12 91 ASP A CA 1
ATOM 720 C C . ASP A 1 91 ? 8.959 -2.112 -25.522 1.00 94.12 91 ASP A C 1
ATOM 722 O O . ASP A 1 91 ? 8.925 -2.882 -26.486 1.00 94.12 91 ASP A O 1
ATOM 726 N N . LEU A 1 92 ? 8.177 -2.279 -24.459 1.00 93.31 92 LEU A N 1
ATOM 727 C CA . LEU A 1 92 ? 7.177 -3.327 -24.373 1.00 93.31 92 LEU A CA 1
ATOM 728 C C . LEU A 1 92 ? 5.859 -2.847 -24.969 1.00 93.31 92 LEU A C 1
ATOM 730 O O . LEU A 1 92 ? 5.324 -1.793 -24.619 1.00 93.31 92 LEU A O 1
ATOM 734 N N . GLU A 1 93 ? 5.279 -3.680 -25.823 1.00 90.75 93 GLU A N 1
ATOM 735 C CA . GLU A 1 93 ? 3.934 -3.461 -26.337 1.00 90.75 93 GLU A CA 1
ATOM 736 C C . GLU A 1 93 ? 2.890 -3.562 -25.208 1.00 90.75 93 GLU A C 1
ATOM 738 O O . GLU A 1 93 ? 2.965 -4.468 -24.366 1.00 90.75 93 GLU A O 1
ATOM 743 N N . PRO A 1 94 ? 1.846 -2.711 -25.208 1.00 85.50 94 PRO A N 1
ATOM 744 C CA . PRO A 1 94 ? 0.725 -2.857 -24.290 1.00 85.50 94 PRO A CA 1
ATOM 745 C C . PRO A 1 94 ? 0.104 -4.254 -24.373 1.00 85.50 94 PRO A C 1
ATOM 747 O O . PRO A 1 94 ? -0.072 -4.811 -25.461 1.00 85.50 94 PRO A O 1
ATOM 750 N N . LEU A 1 95 ? -0.319 -4.804 -23.229 1.00 81.88 95 LEU A N 1
ATOM 751 C CA . LEU A 1 95 ? -0.990 -6.104 -23.207 1.00 81.88 95 LEU A CA 1
ATOM 752 C C . LEU A 1 95 ? -2.247 -6.089 -24.093 1.00 81.88 95 LEU A C 1
ATOM 754 O O . LEU A 1 95 ? -3.270 -5.469 -23.767 1.00 81.88 95 LEU A O 1
ATOM 758 N N . LYS A 1 96 ? -2.178 -6.832 -25.204 1.00 75.25 96 LYS A N 1
ATOM 759 C CA . LYS A 1 96 ? -3.292 -7.082 -26.128 1.00 75.25 96 LYS A CA 1
ATOM 760 C C . LYS A 1 96 ? -4.217 -8.125 -25.516 1.00 75.25 96 LYS A C 1
ATOM 762 O O . LYS A 1 96 ? -4.178 -9.301 -25.856 1.00 75.25 96 LYS A O 1
ATOM 767 N N . TYR A 1 97 ? -5.031 -7.666 -24.576 1.00 67.38 97 TYR A N 1
ATOM 768 C CA . TYR A 1 97 ? -6.009 -8.485 -23.884 1.00 67.38 97 TYR A CA 1
ATOM 769 C C . TYR A 1 97 ? -7.423 -7.959 -24.138 1.00 67.38 97 TYR A C 1
ATOM 771 O O . TYR A 1 97 ? -7.740 -6.815 -23.793 1.00 67.38 97 TYR A O 1
ATOM 779 N N . ALA A 1 98 ? -8.264 -8.805 -24.732 1.00 58.31 98 ALA A N 1
ATOM 780 C CA . ALA A 1 98 ? -9.711 -8.660 -24.693 1.00 58.31 98 ALA A CA 1
ATOM 781 C C . ALA A 1 98 ? -10.201 -9.459 -23.487 1.00 58.31 98 ALA A C 1
ATOM 783 O O . ALA A 1 98 ? -9.786 -10.604 -23.331 1.00 58.31 98 ALA A O 1
ATOM 784 N N . SER A 1 99 ? -11.058 -8.876 -22.639 1.00 58.09 99 SER A N 1
ATOM 785 C CA . SER A 1 99 ? -11.675 -9.649 -21.560 1.00 58.09 99 SER A CA 1
ATOM 786 C C . SER A 1 99 ? -12.310 -10.897 -22.154 1.00 58.09 99 SER A C 1
ATOM 788 O O . SER A 1 99 ? -13.249 -10.783 -22.941 1.00 58.09 99 SER A O 1
ATOM 790 N N . SER A 1 100 ? -11.778 -12.070 -21.814 1.00 55.19 100 SER A N 1
ATOM 791 C CA . SER A 1 100 ? -12.383 -13.321 -22.223 1.00 55.19 100 SER A CA 1
ATOM 792 C C . SER A 1 100 ? -13.816 -13.349 -21.692 1.00 55.19 100 SER A C 1
ATOM 794 O O . SER A 1 100 ? -14.100 -12.991 -20.545 1.00 55.19 100 SER A O 1
ATOM 796 N N . THR A 1 101 ? -14.732 -13.690 -22.594 1.00 54.00 101 THR A N 1
ATOM 797 C CA . THR A 1 101 ? -16.145 -13.945 -22.294 1.00 54.00 101 THR A CA 1
ATOM 798 C C . THR A 1 101 ? -16.356 -15.393 -21.846 1.00 54.00 101 THR A C 1
ATOM 800 O O . THR A 1 101 ? -17.475 -15.775 -21.501 1.00 54.00 101 THR A O 1
ATOM 803 N N . THR A 1 102 ? -15.294 -16.211 -21.842 1.00 54.16 102 THR A N 1
ATOM 804 C CA . THR A 1 102 ? -15.329 -17.607 -21.410 1.00 54.16 102 THR A CA 1
ATOM 805 C C . THR A 1 102 ? -14.984 -17.731 -19.924 1.00 54.16 102 THR A C 1
ATOM 807 O O . THR A 1 102 ? -14.308 -16.894 -19.330 1.00 54.16 102 THR A O 1
ATOM 810 N N . LYS A 1 103 ? -15.562 -18.757 -19.290 1.00 53.41 103 LYS A N 1
ATOM 811 C CA . LYS A 1 103 ? -15.682 -18.918 -17.835 1.00 53.41 103 LYS A CA 1
ATOM 812 C C . LYS A 1 103 ? -14.330 -19.173 -17.155 1.00 53.41 103 LYS A C 1
ATOM 814 O O . LYS A 1 103 ? -14.017 -20.312 -16.821 1.00 53.41 103 LYS A O 1
ATOM 819 N N . SER A 1 104 ? -13.561 -18.130 -16.861 1.00 55.47 104 SER A N 1
ATOM 820 C CA . SER A 1 104 ? -12.790 -18.152 -15.619 1.00 55.47 104 SER A CA 1
ATOM 821 C C . SER A 1 104 ? -13.749 -17.810 -14.473 1.00 55.47 104 SER A C 1
ATOM 823 O O . SER A 1 104 ? -14.597 -16.928 -14.613 1.00 55.47 104 SER A O 1
ATOM 825 N N . ASN A 1 105 ? -13.690 -18.542 -13.355 1.00 66.81 105 ASN A N 1
ATOM 826 C CA . ASN A 1 105 ? -14.473 -18.199 -12.164 1.00 66.81 105 ASN A CA 1
ATOM 827 C C . ASN A 1 105 ? -13.871 -16.930 -11.543 1.00 66.81 105 ASN A C 1
ATOM 829 O O . ASN A 1 105 ? -13.059 -17.001 -10.620 1.00 66.81 105 ASN A O 1
ATOM 833 N N . LEU A 1 106 ? -14.206 -15.774 -12.113 1.00 69.88 106 LEU A N 1
ATOM 834 C CA . LEU A 1 106 ? -13.884 -14.474 -11.544 1.00 69.88 106 LEU A CA 1
ATOM 835 C C . LEU A 1 106 ? -14.691 -14.284 -10.259 1.00 69.88 106 LEU A C 1
ATOM 837 O O . LEU A 1 106 ? -15.829 -14.741 -10.144 1.00 69.88 106 LEU A O 1
ATOM 841 N N . GLY A 1 107 ? -14.084 -13.616 -9.282 1.00 75.38 107 GLY A N 1
ATOM 842 C CA . GLY A 1 107 ? -14.801 -13.180 -8.093 1.00 75.38 107 GLY A CA 1
ATOM 843 C C . GLY A 1 107 ? -15.810 -12.071 -8.416 1.00 75.38 107 GLY A C 1
ATOM 844 O O . GLY A 1 107 ? -15.760 -11.450 -9.475 1.00 75.38 107 GLY A O 1
ATOM 845 N N . ASN A 1 108 ? -16.712 -11.791 -7.475 1.00 83.81 108 ASN A N 1
ATOM 846 C CA . ASN A 1 108 ? -17.735 -10.744 -7.613 1.00 83.81 108 ASN A CA 1
ATOM 847 C C . ASN A 1 108 ? -17.253 -9.362 -7.125 1.00 83.81 108 ASN A C 1
ATOM 849 O O . ASN A 1 108 ? -18.060 -8.460 -6.904 1.00 83.81 108 ASN A O 1
ATOM 853 N N . GLN A 1 109 ? -15.953 -9.206 -6.871 1.00 89.19 109 GLN A N 1
ATOM 854 C CA . GLN A 1 109 ? -15.371 -7.982 -6.334 1.00 89.19 109 GLN A CA 1
ATOM 855 C C . GLN A 1 109 ? -15.091 -6.971 -7.450 1.00 89.19 109 GLN A C 1
ATOM 857 O O . GLN A 1 109 ? -14.522 -7.308 -8.486 1.00 89.19 109 GLN A O 1
ATOM 862 N N . ASN A 1 110 ? -15.420 -5.704 -7.196 1.00 91.88 110 ASN A N 1
ATOM 863 C CA . ASN A 1 110 ? -14.937 -4.594 -8.011 1.00 91.88 110 ASN A CA 1
ATOM 864 C C . ASN A 1 110 ? -13.529 -4.217 -7.545 1.00 91.88 110 ASN A C 1
ATOM 866 O O . ASN A 1 110 ? -13.326 -3.946 -6.361 1.00 91.88 110 ASN A O 1
ATOM 870 N N . VAL A 1 111 ? -12.570 -4.185 -8.470 1.00 93.62 111 VAL A N 1
ATOM 871 C CA . VAL A 1 111 ? -11.165 -3.880 -8.177 1.00 93.62 111 VAL A CA 1
ATOM 872 C C . VAL A 1 111 ? -10.757 -2.640 -8.960 1.00 93.62 111 VAL A C 1
ATOM 874 O O . VAL A 1 111 ? -10.976 -2.570 -10.166 1.00 93.62 111 VAL A O 1
ATOM 877 N N . GLN A 1 112 ? -10.154 -1.676 -8.269 1.00 96.56 112 GLN A N 1
ATOM 878 C CA . GLN A 1 112 ? -9.551 -0.487 -8.863 1.00 96.56 112 GLN A CA 1
ATOM 879 C C . GLN A 1 112 ? -8.090 -0.417 -8.423 1.00 96.56 112 GLN A C 1
ATOM 881 O O . GLN A 1 112 ? -7.809 -0.411 -7.225 1.00 96.56 112 GLN A O 1
ATOM 886 N N . ILE A 1 113 ? -7.170 -0.355 -9.385 1.00 97.25 113 ILE A N 1
ATOM 887 C CA . ILE A 1 113 ? -5.755 -0.131 -9.093 1.00 97.25 113 ILE A CA 1
ATOM 888 C C . ILE A 1 113 ? -5.537 1.351 -8.790 1.00 97.25 113 ILE A C 1
ATOM 890 O O . ILE A 1 113 ? -6.047 2.226 -9.489 1.00 97.25 113 ILE A O 1
ATOM 894 N N . VAL A 1 114 ? -4.780 1.620 -7.730 1.00 98.00 114 VAL A N 1
ATOM 895 C CA . VAL A 1 114 ? -4.381 2.961 -7.293 1.00 98.00 114 VAL A CA 1
ATOM 896 C C . VAL A 1 114 ? -2.880 2.981 -7.042 1.00 98.00 114 VAL A C 1
ATOM 898 O O . VAL A 1 114 ? -2.275 1.946 -6.762 1.00 98.00 114 VAL A O 1
ATOM 901 N N . ARG A 1 115 ? -2.263 4.152 -7.170 1.00 97.12 115 ARG A N 1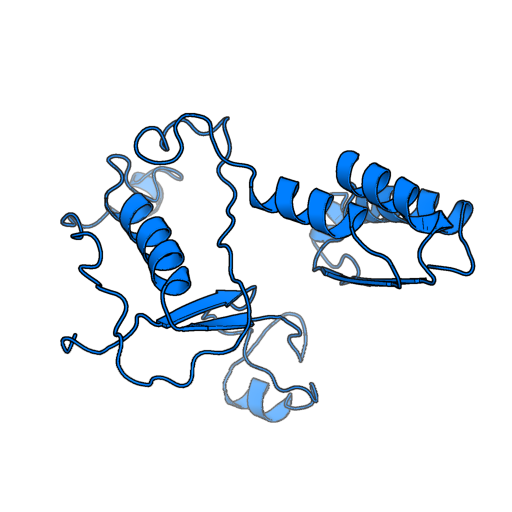
ATOM 902 C CA . ARG A 1 115 ? -0.807 4.310 -7.191 1.00 97.12 115 ARG A CA 1
ATOM 903 C C . ARG A 1 115 ? -0.391 5.681 -6.658 1.00 97.12 115 ARG A C 1
ATOM 905 O O . ARG A 1 115 ? -1.225 6.554 -6.403 1.00 97.12 115 ARG A O 1
ATOM 912 N N . THR A 1 116 ? 0.914 5.842 -6.468 1.00 96.62 116 THR A N 1
ATOM 913 C CA . THR A 1 116 ? 1.523 7.073 -5.961 1.00 96.62 116 THR A CA 1
ATOM 914 C C . THR A 1 116 ? 2.699 7.457 -6.847 1.00 96.62 116 THR A C 1
ATOM 916 O O . THR A 1 116 ? 3.675 6.719 -6.934 1.00 96.62 116 THR A O 1
ATOM 919 N N . PHE A 1 117 ? 2.625 8.639 -7.451 1.00 95.81 117 PHE A N 1
ATOM 920 C CA . PHE A 1 117 ? 3.712 9.272 -8.190 1.00 95.81 117 PHE A CA 1
ATOM 921 C C . PHE A 1 117 ? 3.889 10.699 -7.680 1.00 95.81 117 PHE A C 1
ATOM 923 O O . PHE A 1 117 ? 2.955 11.497 -7.666 1.00 95.81 117 PHE A O 1
ATOM 930 N N . SER A 1 118 ? 5.093 11.037 -7.226 1.00 93.06 118 SER A N 1
ATOM 931 C CA . SER A 1 118 ? 5.368 12.379 -6.710 1.00 93.06 118 SER A CA 1
ATOM 932 C C . SER A 1 118 ? 5.288 13.416 -7.828 1.00 93.06 118 SER A C 1
ATOM 934 O O . SER A 1 118 ? 6.006 13.307 -8.815 1.00 93.06 118 SER A O 1
ATOM 936 N N . CYS A 1 119 ? 4.510 14.482 -7.630 1.00 90.56 119 CYS A N 1
ATOM 937 C CA . CYS A 1 119 ? 4.474 15.636 -8.539 1.00 90.56 119 CYS A CA 1
ATOM 938 C C . CYS A 1 119 ? 5.788 16.451 -8.554 1.00 90.56 119 CYS A C 1
ATOM 940 O O . CYS A 1 119 ? 5.997 17.323 -9.407 1.00 90.56 119 CYS A O 1
ATOM 942 N N . LYS A 1 120 ? 6.684 16.195 -7.587 1.00 90.38 120 LYS A N 1
ATOM 943 C CA . LYS A 1 120 ? 8.007 16.829 -7.512 1.00 90.38 120 LYS A CA 1
ATOM 944 C C . LYS A 1 120 ? 9.018 16.161 -8.437 1.00 90.38 120 LYS A C 1
ATOM 946 O O . LYS A 1 120 ? 9.927 16.839 -8.907 1.00 90.38 120 LYS A O 1
ATOM 951 N N . TYR A 1 121 ? 8.864 14.864 -8.689 1.00 87.25 121 TYR A N 1
ATOM 952 C CA . TYR A 1 121 ? 9.725 14.146 -9.619 1.00 87.25 121 TYR A CA 1
ATOM 953 C C . TYR A 1 121 ? 9.312 14.487 -11.052 1.00 87.25 121 TYR A C 1
ATOM 955 O O . TYR A 1 121 ? 8.123 14.509 -11.362 1.00 87.25 121 TYR A O 1
ATOM 963 N N . LYS A 1 122 ? 10.283 14.837 -11.899 1.00 85.44 122 LYS A N 1
ATOM 964 C CA . LYS A 1 122 ? 10.020 15.376 -13.245 1.00 85.44 122 LYS A CA 1
ATOM 965 C C . LYS A 1 122 ? 10.086 14.335 -14.352 1.00 85.44 122 LYS A C 1
ATOM 967 O O . LYS A 1 122 ? 9.520 14.567 -15.412 1.00 85.44 122 LYS A O 1
ATOM 972 N N . ASN A 1 123 ? 10.662 13.177 -14.065 1.00 88.88 123 ASN A N 1
ATOM 973 C CA . ASN A 1 123 ? 10.875 12.109 -15.034 1.00 88.88 123 ASN A CA 1
ATOM 974 C C . ASN A 1 123 ? 9.681 11.132 -15.062 1.00 88.88 123 ASN A C 1
ATOM 976 O O . ASN A 1 123 ? 9.858 9.921 -15.053 1.00 88.88 123 ASN A O 1
ATOM 980 N N . TYR A 1 124 ? 8.461 11.672 -14.971 1.00 89.81 124 TYR A N 1
ATOM 981 C CA . TYR A 1 124 ? 7.193 10.937 -15.096 1.00 89.81 124 TYR A CA 1
ATOM 982 C C . TYR A 1 124 ? 6.282 11.590 -16.153 1.00 89.81 124 TYR A C 1
ATOM 984 O O . TYR A 1 124 ? 5.064 11.413 -16.112 1.00 89.81 124 TYR A O 1
ATOM 992 N N . ALA A 1 125 ? 6.829 12.413 -17.052 1.00 89.94 125 ALA A N 1
ATOM 993 C CA . ALA A 1 125 ? 6.050 13.223 -17.992 1.00 89.94 125 ALA A CA 1
ATOM 994 C C . ALA A 1 125 ? 5.142 12.371 -18.901 1.00 89.94 125 ALA A C 1
ATOM 996 O O . ALA A 1 125 ? 4.047 12.792 -19.267 1.00 89.94 125 ALA A O 1
ATOM 997 N N . GLU A 1 126 ? 5.579 11.155 -19.199 1.00 92.06 126 GLU A N 1
ATOM 998 C CA . GLU A 1 126 ? 4.997 10.216 -20.147 1.00 92.06 126 GLU A CA 1
ATOM 999 C C . GLU A 1 126 ? 3.740 9.524 -19.594 1.00 92.06 126 GLU A C 1
ATOM 1001 O O . GLU A 1 126 ? 2.834 9.178 -20.350 1.00 92.06 126 GLU A O 1
ATOM 1006 N N . PHE A 1 127 ? 3.650 9.338 -18.270 1.00 92.56 127 PHE A N 1
ATOM 1007 C CA . PHE A 1 127 ? 2.586 8.529 -17.650 1.00 92.56 127 PHE A CA 1
ATOM 1008 C C . PHE A 1 127 ? 2.018 9.066 -16.328 1.00 92.56 127 PHE A C 1
ATOM 1010 O O . PHE A 1 127 ? 1.016 8.544 -15.831 1.00 92.56 127 PHE A O 1
ATOM 1017 N N . ALA A 1 128 ? 2.639 10.076 -15.722 1.00 94.88 128 ALA A N 1
ATOM 1018 C CA . ALA A 1 128 ? 2.121 10.808 -14.566 1.00 94.88 128 ALA A CA 1
ATOM 1019 C C . ALA A 1 128 ? 2.653 12.261 -14.555 1.00 94.88 128 ALA A C 1
ATOM 1021 O O . ALA A 1 128 ? 3.306 12.667 -13.589 1.00 94.88 128 ALA A O 1
ATOM 1022 N N . PRO A 1 129 ? 2.364 13.076 -15.593 1.00 93.38 129 PRO A N 1
ATOM 1023 C CA . PRO A 1 129 ? 2.959 14.410 -15.769 1.00 93.38 129 PRO A CA 1
ATOM 1024 C C . PRO A 1 129 ? 2.675 15.388 -14.621 1.00 93.38 129 PRO A C 1
ATOM 1026 O O . PRO A 1 129 ? 3.433 16.331 -14.395 1.00 93.38 129 PRO A O 1
ATOM 1029 N N . TYR A 1 130 ? 1.598 15.156 -13.871 1.00 93.94 130 TYR A N 1
ATOM 1030 C CA . TYR A 1 130 ? 1.211 15.957 -12.707 1.00 93.94 130 TYR A CA 1
ATOM 1031 C C . TYR A 1 130 ? 1.395 15.207 -11.378 1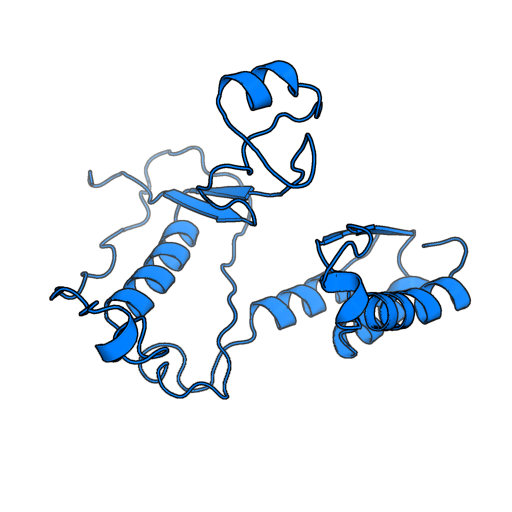.00 93.94 130 TYR A C 1
ATOM 1033 O O . TYR A 1 130 ? 0.943 15.670 -10.331 1.00 93.94 130 TYR A O 1
ATOM 1041 N N . GLY A 1 131 ? 2.075 14.058 -11.405 1.00 95.44 131 GLY A N 1
ATOM 1042 C CA . GLY A 1 131 ? 2.061 13.081 -10.325 1.00 95.44 131 GLY A CA 1
ATOM 1043 C C . GLY A 1 131 ? 0.706 12.381 -10.188 1.00 95.44 131 GLY A C 1
ATOM 1044 O O . GLY A 1 131 ? -0.216 12.578 -10.978 1.00 95.44 131 GLY A O 1
ATOM 1045 N N . GLU A 1 132 ? 0.593 11.548 -9.162 1.00 97.19 132 GLU A N 1
ATOM 1046 C CA . GLU A 1 132 ? -0.630 10.837 -8.820 1.00 97.19 132 GLU A CA 1
ATOM 1047 C C . GLU A 1 132 ? -0.674 10.533 -7.322 1.00 97.19 132 GLU A C 1
ATOM 1049 O O . GLU A 1 132 ? 0.306 10.073 -6.740 1.00 97.19 132 GLU A O 1
ATOM 1054 N N . ASN A 1 133 ? -1.822 10.767 -6.689 1.00 96.69 133 ASN A N 1
ATOM 1055 C CA . ASN A 1 133 ? -2.064 10.462 -5.278 1.00 96.69 133 ASN A CA 1
ATOM 1056 C C . ASN A 1 133 ? -3.341 9.625 -5.088 1.00 96.69 133 ASN A C 1
ATOM 1058 O O . ASN A 1 133 ? -4.000 9.717 -4.050 1.00 96.69 133 ASN A O 1
ATOM 1062 N N . SER A 1 134 ? -3.704 8.811 -6.085 1.00 98.06 134 SER A N 1
ATOM 1063 C CA . SER A 1 134 ? -4.946 8.033 -6.086 1.00 98.06 134 SER A CA 1
ATOM 1064 C C . SER A 1 134 ? -5.024 7.064 -4.903 1.00 98.06 134 SER A C 1
ATOM 1066 O O . SER A 1 134 ? -6.100 6.902 -4.332 1.00 98.06 134 SER A O 1
ATOM 1068 N N . LEU A 1 135 ? -3.891 6.505 -4.450 1.00 97.62 135 LEU A N 1
ATOM 1069 C CA . LEU A 1 135 ? -3.839 5.670 -3.243 1.00 97.62 135 LEU A CA 1
ATOM 1070 C C . LEU A 1 135 ? -4.253 6.447 -1.984 1.00 97.62 135 LEU A C 1
ATOM 1072 O O . LEU A 1 135 ? -5.055 5.969 -1.184 1.00 97.62 135 LEU A O 1
ATOM 1076 N N . PHE A 1 136 ? -3.735 7.663 -1.818 1.00 97.75 136 PHE A N 1
ATOM 1077 C CA . PHE A 1 136 ? -4.070 8.525 -0.686 1.00 97.75 136 PHE A CA 1
ATOM 1078 C C . PHE A 1 136 ? -5.552 8.926 -0.705 1.00 97.75 136 PHE A C 1
ATOM 1080 O O . PHE A 1 136 ? -6.243 8.786 0.304 1.00 97.75 136 PHE A O 1
ATOM 1087 N N . GLN A 1 137 ? -6.074 9.314 -1.872 1.00 98.38 137 GLN A N 1
ATOM 1088 C CA . GLN A 1 137 ? -7.493 9.647 -2.039 1.00 98.38 137 GLN A CA 1
ATOM 1089 C C . GLN A 1 137 ? -8.410 8.438 -1.798 1.00 98.38 137 GLN A C 1
ATOM 1091 O O . GLN A 1 137 ? -9.470 8.571 -1.186 1.00 98.38 137 GLN A O 1
ATOM 1096 N N . ALA A 1 138 ? -7.999 7.240 -2.223 1.00 98.44 138 ALA A N 1
ATOM 1097 C CA . ALA A 1 138 ? -8.737 6.010 -1.961 1.00 98.44 138 ALA A CA 1
ATOM 1098 C C . ALA A 1 138 ? -8.804 5.685 -0.462 1.00 98.44 138 ALA A C 1
ATOM 1100 O O . ALA A 1 138 ? -9.873 5.301 0.015 1.00 98.44 138 ALA A O 1
ATOM 1101 N N . ARG A 1 139 ? -7.714 5.901 0.295 1.00 98.19 139 ARG A N 1
ATOM 1102 C CA . ARG A 1 139 ? -7.717 5.761 1.764 1.00 98.19 139 ARG A CA 1
ATOM 1103 C C . ARG A 1 139 ? -8.712 6.731 2.403 1.00 98.19 139 ARG A C 1
ATOM 1105 O O . ARG A 1 139 ? -9.576 6.275 3.143 1.00 98.19 139 ARG A O 1
ATOM 1112 N N . ILE A 1 140 ? -8.664 8.023 2.066 1.00 98.69 140 ILE A N 1
ATOM 1113 C CA . ILE A 1 140 ? -9.618 9.028 2.578 1.00 98.69 140 ILE A CA 1
ATOM 1114 C C . ILE A 1 140 ? -11.062 8.611 2.277 1.00 98.69 140 ILE A C 1
ATOM 1116 O O . ILE A 1 140 ? -11.897 8.542 3.177 1.00 98.69 140 ILE A O 1
ATOM 1120 N N . LYS A 1 141 ? -11.352 8.247 1.022 1.00 98.62 141 LYS A N 1
ATOM 1121 C CA . LYS A 1 141 ? -12.683 7.788 0.613 1.00 98.62 141 LYS A CA 1
ATOM 1122 C C . LYS A 1 141 ? -13.137 6.561 1.407 1.00 98.62 141 LYS A C 1
ATOM 1124 O O . LYS A 1 141 ? -14.299 6.506 1.802 1.00 98.62 141 LYS A O 1
ATOM 1129 N N . ALA A 1 142 ? -12.265 5.576 1.619 1.00 98.25 142 ALA A N 1
ATOM 1130 C CA . ALA A 1 142 ? -12.598 4.370 2.372 1.00 98.25 142 ALA A CA 1
ATOM 1131 C C . ALA A 1 142 ? -12.912 4.684 3.842 1.00 98.25 142 ALA A C 1
ATOM 1133 O O . ALA A 1 142 ? -13.915 4.194 4.358 1.00 98.25 142 ALA A O 1
ATOM 1134 N N . LEU A 1 143 ? -12.108 5.545 4.478 1.00 98.56 143 LEU A N 1
ATOM 1135 C CA . LEU A 1 143 ? -12.325 5.998 5.853 1.00 98.56 143 LEU A CA 1
ATOM 1136 C C . LEU A 1 143 ? -13.689 6.680 5.993 1.00 98.56 143 LEU A C 1
ATOM 1138 O O . LEU A 1 143 ? -14.523 6.201 6.755 1.00 98.56 143 LEU A O 1
ATOM 1142 N N . LEU A 1 144 ? -13.956 7.714 5.188 1.00 98.56 144 LEU A N 1
ATOM 1143 C CA . LEU A 1 144 ? -15.191 8.509 5.250 1.00 98.56 144 LEU A CA 1
ATOM 1144 C C . LEU A 1 144 ? -16.467 7.705 4.939 1.00 98.56 144 LEU A C 1
ATOM 1146 O O . LEU A 1 144 ? -17.566 8.072 5.356 1.00 98.56 144 LEU A O 1
ATOM 1150 N N . ASN A 1 145 ? -16.348 6.586 4.218 1.00 98.38 145 ASN A N 1
ATOM 1151 C CA . ASN A 1 145 ? -17.480 5.704 3.926 1.00 98.38 145 ASN A CA 1
ATOM 1152 C C . ASN A 1 145 ? -17.687 4.586 4.959 1.00 98.38 145 ASN A C 1
ATOM 1154 O O . ASN A 1 145 ? -18.709 3.897 4.885 1.00 98.38 145 ASN A O 1
ATOM 1158 N N . ALA A 1 146 ? -16.777 4.400 5.919 1.00 98.31 146 ALA A N 1
ATOM 1159 C CA . ALA A 1 146 ? -16.906 3.369 6.942 1.00 98.31 146 ALA A CA 1
ATOM 1160 C C . ALA A 1 146 ? -18.174 3.576 7.792 1.00 98.31 146 ALA A C 1
ATOM 1162 O O . ALA A 1 146 ? -18.526 4.698 8.152 1.00 98.31 146 ALA A O 1
ATOM 1163 N N . LYS A 1 147 ? -18.882 2.481 8.104 1.00 97.88 147 LYS A N 1
ATOM 1164 C CA . LYS A 1 147 ? -20.150 2.515 8.867 1.00 97.88 147 LYS A CA 1
ATOM 1165 C C . LYS A 1 147 ? -20.123 1.744 10.182 1.00 97.88 147 LYS A C 1
ATOM 1167 O O . LYS A 1 147 ? -20.921 2.039 11.060 1.00 97.88 147 LYS A O 1
ATOM 1172 N N . ASN A 1 148 ? -19.236 0.757 10.316 1.00 97.94 148 ASN A N 1
ATOM 1173 C CA . ASN A 1 148 ? -19.249 -0.169 11.452 1.00 97.94 148 ASN A CA 1
ATOM 1174 C C . ASN A 1 148 ? -17.953 -0.106 12.250 1.00 97.94 148 ASN A C 1
ATOM 1176 O O . ASN A 1 148 ? -17.964 0.288 13.407 1.00 97.94 148 ASN A O 1
ATOM 1180 N N . PHE A 1 149 ? -16.837 -0.482 11.642 1.00 98.25 149 PHE A N 1
ATOM 1181 C CA . PHE A 1 149 ? -15.522 -0.437 12.264 1.00 98.25 149 PHE A CA 1
ATOM 1182 C C . PHE A 1 149 ? -14.465 -0.222 11.187 1.00 98.25 149 PHE A C 1
ATOM 1184 O O . PHE A 1 149 ? -14.737 -0.397 9.996 1.00 98.25 149 PHE A O 1
ATOM 1191 N N . ILE A 1 150 ? -13.271 0.154 11.624 1.00 98.56 150 ILE A N 1
ATOM 1192 C CA . ILE A 1 150 ? -12.092 0.283 10.775 1.00 98.56 150 ILE A CA 1
ATOM 1193 C C . ILE A 1 150 ? -11.008 -0.617 11.361 1.00 98.56 150 ILE A C 1
ATOM 1195 O O . ILE A 1 150 ? -10.753 -0.577 12.563 1.00 98.56 150 ILE A O 1
ATOM 1199 N N . TYR A 1 151 ? -10.399 -1.434 10.508 1.00 98.38 151 TYR A N 1
ATOM 1200 C CA . TYR A 1 151 ? -9.272 -2.297 10.841 1.00 98.38 151 TYR A CA 1
ATOM 1201 C C . TYR A 1 151 ? -8.091 -1.919 9.951 1.00 98.38 151 TYR A C 1
ATOM 1203 O O . TYR A 1 151 ? -8.248 -1.852 8.731 1.00 98.38 151 TYR A O 1
ATOM 1211 N N . ILE A 1 152 ? -6.945 -1.621 10.558 1.00 97.75 152 ILE A N 1
ATOM 1212 C CA . ILE A 1 152 ? -5.731 -1.197 9.858 1.00 97.75 152 ILE A CA 1
ATOM 1213 C C . ILE A 1 152 ? -4.567 -2.050 10.346 1.00 97.75 152 ILE A C 1
ATOM 1215 O O . ILE A 1 152 ? -4.223 -2.002 11.523 1.00 97.75 152 ILE A O 1
ATOM 1219 N N . GLU A 1 153 ? -3.940 -2.764 9.418 1.00 96.69 153 GLU A N 1
ATOM 1220 C CA . GLU A 1 153 ? -2.579 -3.276 9.566 1.00 96.69 153 GLU A CA 1
ATOM 1221 C C . GLU A 1 153 ? -1.671 -2.402 8.700 1.00 96.69 153 GLU A C 1
ATOM 1223 O O . GLU A 1 153 ? -1.908 -2.260 7.499 1.00 96.69 153 GLU A O 1
ATOM 1228 N N . ASP A 1 154 ? -0.687 -1.744 9.304 1.00 93.56 154 ASP A N 1
ATOM 1229 C CA . ASP A 1 154 ? 0.228 -0.844 8.596 1.00 93.56 154 ASP A CA 1
ATOM 1230 C C . ASP A 1 154 ? 1.591 -0.878 9.295 1.00 93.56 154 ASP A C 1
ATOM 1232 O O . ASP A 1 154 ? 1.665 -0.912 10.523 1.00 93.56 154 ASP A O 1
ATOM 1236 N N . GLN A 1 155 ? 2.683 -0.876 8.531 1.00 90.75 155 GLN A N 1
ATOM 1237 C CA . GLN A 1 155 ? 4.033 -0.924 9.095 1.00 90.75 155 GLN A CA 1
ATOM 1238 C C . GLN A 1 155 ? 4.356 0.320 9.937 1.00 90.75 155 GLN A C 1
ATOM 1240 O O . GLN A 1 155 ? 5.120 0.230 10.896 1.00 90.75 155 GLN A O 1
ATOM 1245 N N . TYR A 1 156 ? 3.785 1.479 9.591 1.00 90.75 156 TYR A N 1
ATOM 1246 C CA . TYR A 1 156 ? 4.200 2.761 10.162 1.00 90.75 156 TYR A CA 1
ATOM 1247 C C . TYR A 1 156 ? 3.109 3.464 10.963 1.00 90.75 156 TYR A C 1
ATOM 1249 O O . TYR A 1 156 ? 3.401 3.986 12.038 1.00 90.75 156 TYR A O 1
ATOM 1257 N N . PHE A 1 157 ? 1.887 3.542 10.424 1.00 94.69 157 PHE A N 1
ATOM 1258 C CA . PHE A 1 157 ? 0.767 4.308 10.998 1.00 94.69 157 PHE A CA 1
ATOM 1259 C C . PHE A 1 157 ? 1.162 5.703 11.551 1.00 94.69 157 PHE A C 1
ATOM 1261 O O . PHE A 1 157 ? 0.770 6.110 12.645 1.00 94.69 157 PHE A O 1
ATOM 1268 N N . ILE A 1 158 ? 1.985 6.436 10.796 1.00 94.88 158 ILE A N 1
ATOM 1269 C CA . ILE A 1 158 ? 2.484 7.767 11.174 1.00 94.88 158 ILE A CA 1
ATOM 1270 C C . ILE A 1 158 ? 1.500 8.885 10.824 1.00 94.88 158 ILE A C 1
ATOM 1272 O O . ILE A 1 158 ? 0.606 8.707 9.996 1.00 94.88 158 ILE A O 1
ATOM 1276 N N . LEU A 1 159 ? 1.702 10.059 11.433 1.00 96.25 159 LEU A N 1
ATOM 1277 C CA . LEU A 1 159 ? 0.879 11.239 11.199 1.00 96.25 159 LEU A CA 1
ATOM 1278 C C . LEU A 1 159 ? 0.851 11.620 9.715 1.00 96.25 159 LEU A C 1
ATOM 1280 O O . LEU A 1 159 ? 1.845 12.066 9.142 1.00 96.25 159 LEU A O 1
ATOM 1284 N N . VAL A 1 160 ? -0.347 11.530 9.149 1.00 97.00 160 VAL A N 1
ATOM 1285 C CA . VAL A 1 160 ? -0.741 12.185 7.905 1.00 97.00 160 VAL A CA 1
ATOM 1286 C C . VAL A 1 160 ? -1.978 13.016 8.251 1.00 97.00 160 VAL A C 1
ATOM 1288 O O . VAL A 1 160 ? -3.019 12.415 8.537 1.00 97.00 160 VAL A O 1
ATOM 1291 N N . PRO A 1 161 ? -1.877 14.359 8.309 1.00 98.12 161 PRO A N 1
ATOM 1292 C CA . PRO A 1 161 ? -2.923 15.218 8.868 1.00 98.12 161 PRO A CA 1
ATOM 1293 C C . PRO A 1 161 ? -4.323 14.943 8.315 1.00 98.12 161 PRO A C 1
ATOM 1295 O O . PRO A 1 161 ? -5.273 14.822 9.080 1.00 98.12 161 PRO A O 1
ATOM 1298 N N . GLU A 1 162 ? -4.439 14.746 7.008 1.00 98.56 162 GLU A N 1
ATOM 1299 C CA . GLU A 1 162 ? -5.709 14.506 6.329 1.00 98.56 162 GLU A CA 1
ATOM 1300 C C . GLU A 1 162 ? -6.297 13.123 6.652 1.00 98.56 162 GLU A C 1
ATOM 1302 O O . GLU A 1 162 ? -7.513 12.972 6.748 1.00 98.56 162 GLU A O 1
ATOM 1307 N N . LEU A 1 163 ? -5.456 12.096 6.850 1.00 98.44 163 LEU A N 1
ATOM 1308 C CA . LEU A 1 163 ? -5.937 10.778 7.289 1.00 98.44 163 LEU A CA 1
ATOM 1309 C C . LEU A 1 163 ? -6.403 10.829 8.747 1.00 98.44 163 LEU A C 1
ATOM 1311 O O . LEU A 1 163 ? -7.395 10.188 9.087 1.00 98.44 163 LEU A O 1
ATOM 1315 N N . LEU A 1 164 ? -5.707 11.588 9.602 1.00 98.62 164 LEU A N 1
ATOM 1316 C CA . LEU A 1 164 ? -6.129 11.819 10.982 1.00 98.62 164 LEU A CA 1
ATOM 1317 C C . LEU A 1 164 ? -7.465 12.567 11.031 1.00 98.62 164 LEU A C 1
ATOM 1319 O O . LEU A 1 164 ? -8.355 12.162 11.774 1.00 98.62 164 LEU A O 1
ATOM 1323 N N . GLU A 1 165 ? -7.620 13.624 10.234 1.00 98.69 165 GLU A N 1
ATOM 1324 C CA . GLU A 1 165 ? -8.867 14.383 10.125 1.00 98.69 165 GLU A CA 1
ATOM 1325 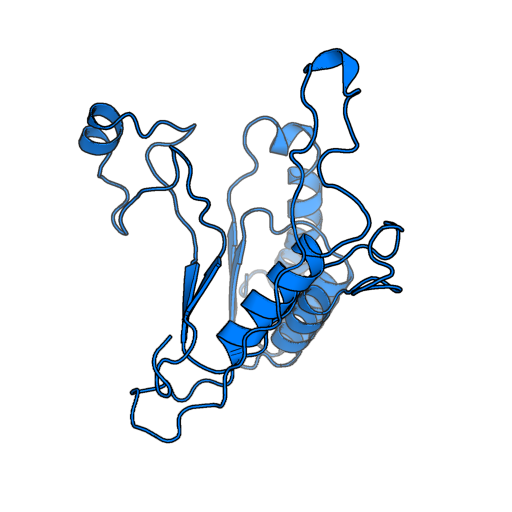C C . GLU A 1 165 ? -10.024 13.481 9.679 1.00 98.69 165 GLU A C 1
ATOM 1327 O O . GLU A 1 165 ? -11.034 13.395 10.379 1.00 98.69 165 GLU A O 1
ATOM 1332 N N . ALA A 1 166 ? -9.835 12.712 8.601 1.00 98.69 166 ALA A N 1
ATOM 1333 C CA . ALA A 1 166 ? -10.839 11.769 8.115 1.00 98.69 166 ALA A CA 1
ATOM 1334 C C . ALA A 1 166 ? -11.196 10.693 9.155 1.00 98.69 166 ALA A C 1
ATOM 1336 O O . ALA A 1 166 ? -12.361 10.321 9.282 1.00 98.69 166 ALA A O 1
ATOM 1337 N N . LEU A 1 167 ? -10.219 10.196 9.925 1.00 98.50 167 LEU A N 1
ATOM 1338 C CA . LEU A 1 167 ? -10.484 9.274 11.033 1.00 98.50 167 LEU A CA 1
ATOM 1339 C C . LEU A 1 167 ? -11.324 9.945 12.120 1.00 98.50 167 LEU A C 1
ATOM 1341 O O . LEU A 1 167 ? -12.357 9.404 12.510 1.00 98.50 167 LEU A O 1
ATOM 1345 N N . LEU A 1 168 ? -10.910 11.118 12.603 1.00 98.44 168 LEU A N 1
ATOM 1346 C CA . LEU A 1 168 ? -11.615 11.847 13.659 1.00 98.44 168 LEU A CA 1
ATOM 1347 C C . LEU A 1 168 ? -13.050 12.212 13.261 1.00 98.44 168 LEU A C 1
ATOM 1349 O O . LEU A 1 168 ? -13.927 12.179 14.126 1.00 98.44 168 LEU A O 1
ATOM 1353 N N . GLU A 1 169 ? -13.297 12.491 11.979 1.00 98.50 169 GLU A N 1
ATOM 1354 C CA . GLU A 1 169 ? -14.634 12.730 11.427 1.00 98.50 169 GLU A CA 1
ATOM 1355 C C . GLU A 1 169 ? -15.549 11.506 11.582 1.00 98.50 169 GLU A C 1
ATOM 1357 O O . GLU A 1 169 ? -16.712 11.638 11.966 1.00 98.50 169 GLU A O 1
ATOM 1362 N N . VAL A 1 170 ? -15.030 10.296 11.341 1.00 98.25 170 VAL A N 1
ATOM 1363 C CA . VAL A 1 170 ? -15.842 9.067 11.368 1.00 98.25 170 VAL A CA 1
ATOM 1364 C C . VAL A 1 170 ? -15.915 8.402 12.738 1.00 98.25 170 VAL A C 1
ATOM 1366 O O . VAL A 1 170 ? -16.873 7.666 12.994 1.00 98.25 170 VAL A O 1
ATOM 1369 N N . MET A 1 171 ? -14.972 8.680 13.645 1.00 98.19 171 MET A N 1
ATOM 1370 C CA . MET A 1 171 ? -14.914 8.105 15.000 1.00 98.19 171 MET A CA 1
ATOM 1371 C C . MET A 1 171 ? -16.235 8.174 15.801 1.00 98.19 171 MET A C 1
ATOM 1373 O O . MET A 1 171 ? -16.556 7.196 16.491 1.00 98.19 171 MET A O 1
ATOM 1377 N N . PRO A 1 172 ? -17.048 9.254 15.746 1.00 97.94 172 PRO A N 1
ATOM 1378 C CA . PRO A 1 172 ? -18.360 9.275 16.393 1.00 97.94 172 PRO A CA 1
ATOM 1379 C C . PRO A 1 172 ? -19.304 8.181 15.884 1.00 97.94 172 PRO A C 1
ATOM 1381 O O . PRO A 1 172 ? -20.058 7.615 16.676 1.00 97.94 172 PRO A O 1
ATOM 1384 N N . THR A 1 173 ? -19.236 7.868 14.588 1.00 97.69 173 THR A N 1
ATOM 1385 C CA . THR A 1 173 ? -20.205 7.021 13.874 1.00 97.69 173 THR A CA 1
ATOM 1386 C C . THR A 1 173 ? -19.858 5.536 13.905 1.00 97.69 173 THR A C 1
ATOM 1388 O O . THR A 1 173 ? -20.756 4.698 13.936 1.00 97.69 173 THR A O 1
ATOM 1391 N N . ILE A 1 174 ? -18.567 5.198 13.943 1.00 98.00 174 ILE A N 1
ATOM 1392 C CA . ILE A 1 174 ? -18.101 3.810 13.981 1.00 98.00 174 ILE A CA 1
ATOM 1393 C C . ILE A 1 174 ? -18.026 3.276 15.418 1.00 98.00 174 ILE A C 1
ATOM 1395 O O . ILE A 1 174 ? -17.878 4.022 16.389 1.00 98.00 174 ILE A O 1
ATOM 1399 N N . GLN A 1 175 ? -18.115 1.958 15.563 1.00 98.00 175 GLN A N 1
ATOM 1400 C CA . GLN A 1 175 ? -18.028 1.242 16.834 1.00 98.00 175 GLN A CA 1
ATOM 1401 C C . GLN A 1 175 ? -16.588 1.181 17.346 1.00 98.00 175 GLN A C 1
ATOM 1403 O O . GLN A 1 175 ? -16.354 1.385 18.537 1.00 98.00 175 GLN A O 1
ATOM 1408 N N . ARG A 1 176 ? -15.627 0.902 16.452 1.00 98.12 176 ARG A N 1
ATOM 1409 C CA . ARG A 1 176 ? -14.220 0.721 16.816 1.00 98.12 176 ARG A CA 1
ATOM 1410 C C . ARG A 1 176 ? -13.260 1.062 15.680 1.00 98.12 176 ARG A C 1
ATOM 1412 O O . ARG A 1 176 ? -13.558 0.793 14.516 1.00 98.12 176 ARG A O 1
ATOM 1419 N N . LEU A 1 177 ? -12.102 1.593 16.049 1.00 98.38 177 LEU A N 1
ATOM 1420 C CA . LEU A 1 177 ? -10.895 1.632 15.237 1.00 98.38 177 LEU A CA 1
ATOM 1421 C C . LEU A 1 177 ? -9.895 0.652 15.857 1.00 98.38 177 LEU A C 1
ATOM 1423 O O . LEU A 1 177 ? -9.571 0.771 17.031 1.00 98.38 177 LEU A O 1
ATOM 1427 N N . ILE A 1 178 ? -9.440 -0.326 15.082 1.00 98.31 178 ILE A N 1
ATOM 1428 C CA . ILE A 1 178 ? -8.436 -1.305 15.496 1.00 98.31 178 ILE A CA 1
ATOM 1429 C C . ILE A 1 178 ? -7.209 -1.090 14.619 1.00 98.31 178 ILE A C 1
ATOM 1431 O O . ILE A 1 178 ? -7.310 -1.146 13.393 1.00 98.31 178 ILE A O 1
ATOM 1435 N N . VAL A 1 179 ? -6.064 -0.841 15.250 1.00 97.00 179 VAL A N 1
ATOM 1436 C CA . VAL A 1 179 ? -4.798 -0.610 14.554 1.00 97.00 179 VAL A CA 1
ATOM 1437 C C . VAL A 1 179 ? -3.758 -1.598 15.055 1.00 97.00 179 VAL A C 1
ATOM 1439 O O . VAL A 1 179 ? -3.433 -1.624 16.241 1.00 97.00 179 VAL A O 1
ATOM 1442 N N . VAL A 1 180 ? -3.216 -2.379 14.131 1.00 95.25 180 VAL A N 1
ATOM 1443 C CA . VAL A 1 180 ? -2.052 -3.235 14.334 1.00 95.25 180 VAL A CA 1
ATOM 1444 C C . VAL A 1 180 ? -0.894 -2.583 13.591 1.00 95.25 180 VAL A C 1
ATOM 1446 O O . VAL A 1 180 ? -0.933 -2.404 12.377 1.00 95.25 180 VAL A O 1
ATOM 1449 N N . VAL A 1 181 ? 0.123 -2.172 14.339 1.00 92.38 181 VAL A N 1
ATOM 1450 C CA . VAL A 1 181 ? 1.290 -1.469 13.802 1.00 92.38 181 VAL A CA 1
ATOM 1451 C C . VAL A 1 181 ? 2.552 -2.018 14.443 1.00 92.38 181 VAL A C 1
ATOM 1453 O O . VAL A 1 181 ? 2.574 -2.325 15.640 1.00 92.38 181 VAL A O 1
ATOM 1456 N N . GLN A 1 182 ? 3.615 -2.139 13.651 1.00 85.12 182 GLN A N 1
ATOM 1457 C CA . GLN A 1 182 ? 4.919 -2.518 14.174 1.00 85.12 182 GLN A CA 1
ATOM 1458 C C . GLN A 1 182 ? 5.431 -1.412 15.103 1.00 85.12 182 GLN A C 1
ATOM 1460 O O . GLN A 1 182 ? 5.449 -0.231 14.755 1.00 85.12 182 GLN A O 1
ATOM 1465 N N . ARG A 1 183 ? 5.882 -1.777 16.308 1.00 78.88 183 ARG A N 1
ATOM 1466 C CA . ARG A 1 183 ? 6.547 -0.801 17.179 1.00 78.88 183 ARG A CA 1
ATOM 1467 C C . ARG A 1 183 ? 7.820 -0.301 16.484 1.00 78.88 183 ARG A C 1
ATOM 1469 O O . ARG A 1 183 ? 8.592 -1.141 16.022 1.00 78.88 183 ARG A O 1
ATOM 1476 N N . PRO A 1 184 ? 8.091 1.016 16.451 1.00 72.75 184 PRO A N 1
ATOM 1477 C CA . PRO A 1 184 ? 9.330 1.527 15.879 1.00 72.75 184 PRO A CA 1
ATOM 1478 C C . PRO A 1 184 ? 10.554 0.911 16.573 1.00 72.75 184 PRO A C 1
ATOM 1480 O O . PRO A 1 184 ? 10.788 1.123 17.765 1.00 72.75 184 PRO A O 1
ATOM 1483 N N . VAL A 1 185 ? 11.340 0.143 15.821 1.00 69.06 185 VAL A N 1
ATOM 1484 C CA . VAL A 1 185 ? 12.580 -0.512 16.264 1.00 69.06 185 VAL A CA 1
ATOM 1485 C C . VAL A 1 185 ? 13.790 0.018 15.488 1.00 69.06 185 VAL A C 1
ATOM 1487 O O . VAL A 1 185 ? 13.672 0.501 14.357 1.00 69.06 185 VAL A O 1
ATOM 1490 N N . GLY A 1 186 ? 14.976 -0.039 16.099 1.00 68.81 186 GLY A N 1
ATOM 1491 C CA . GLY A 1 186 ? 16.236 0.330 15.444 1.00 68.81 186 GLY A CA 1
ATOM 1492 C C . GLY A 1 186 ? 16.246 1.757 14.872 1.00 68.81 186 GLY A C 1
ATOM 1493 O O . GLY A 1 186 ? 15.917 2.726 15.559 1.00 68.81 186 GLY A O 1
ATOM 1494 N N . LYS A 1 187 ? 16.620 1.894 13.591 1.00 60.25 187 LYS A N 1
ATOM 1495 C CA . LYS A 1 187 ? 16.747 3.192 12.893 1.00 60.25 187 LYS A CA 1
ATOM 1496 C C . LYS A 1 187 ? 15.416 3.943 12.725 1.00 60.25 187 LYS A C 1
ATOM 1498 O O . LYS A 1 187 ? 15.424 5.171 12.627 1.00 60.25 187 LYS A O 1
ATOM 1503 N N . SER A 1 188 ? 14.276 3.245 12.723 1.00 60.31 188 SER A N 1
ATOM 1504 C CA . SER A 1 188 ? 12.952 3.886 12.629 1.00 60.31 188 SER A CA 1
ATOM 1505 C C . SER A 1 188 ? 12.641 4.724 13.878 1.00 60.31 188 SER A C 1
ATOM 1507 O O . SER A 1 188 ? 12.160 5.851 13.774 1.00 60.31 188 SER A O 1
ATOM 1509 N N . LYS A 1 189 ? 13.045 4.252 15.066 1.00 59.75 189 LYS A N 1
ATOM 1510 C CA . LYS A 1 189 ? 12.927 5.011 16.318 1.00 59.75 189 LYS A CA 1
ATOM 1511 C C . LYS A 1 189 ? 13.752 6.303 16.284 1.00 59.75 189 LYS A C 1
ATOM 1513 O O . LYS A 1 189 ? 13.265 7.366 16.657 1.00 59.75 189 LYS A O 1
ATOM 1518 N N . ALA A 1 190 ? 14.981 6.227 15.770 1.00 60.50 190 ALA A N 1
ATOM 1519 C CA . ALA A 1 190 ? 15.903 7.364 15.699 1.00 60.50 190 ALA A CA 1
ATOM 1520 C C . ALA A 1 190 ? 15.502 8.444 14.672 1.00 60.50 190 ALA A C 1
ATOM 1522 O O . ALA A 1 190 ? 15.947 9.582 14.782 1.00 60.50 190 ALA A O 1
ATOM 1523 N N . SER A 1 191 ? 14.660 8.112 13.688 1.00 64.75 191 SER A N 1
ATOM 1524 C CA . SER A 1 191 ? 14.250 9.020 12.601 1.00 64.75 191 SER A CA 1
ATOM 1525 C C . SER A 1 191 ? 12.940 9.776 12.870 1.00 64.75 191 SER A C 1
ATOM 1527 O O . SER A 1 191 ? 12.447 10.484 11.995 1.00 64.75 191 SER A O 1
ATOM 1529 N N . GLY A 1 192 ? 12.386 9.674 14.084 1.00 72.56 192 GLY A N 1
ATOM 1530 C CA . GLY A 1 192 ? 11.200 10.431 14.501 1.00 72.56 192 GLY A CA 1
ATOM 1531 C C . GLY A 1 192 ? 9.859 9.741 14.238 1.00 72.56 192 GLY A C 1
ATOM 1532 O O . GLY A 1 192 ? 8.821 10.329 14.536 1.00 72.56 192 GLY A O 1
ATOM 1533 N N . TYR A 1 193 ? 9.849 8.491 13.758 1.00 80.69 193 TYR A N 1
ATOM 1534 C CA . TYR A 1 193 ? 8.607 7.729 13.550 1.00 80.69 193 TYR A CA 1
ATOM 1535 C C . TYR A 1 193 ? 7.802 7.560 14.839 1.00 80.69 193 TYR A C 1
ATOM 1537 O O . TYR A 1 193 ? 6.581 7.645 14.805 1.00 80.69 193 TYR A O 1
ATOM 1545 N N . GLU A 1 194 ? 8.467 7.390 15.984 1.00 85.69 194 GLU A N 1
ATOM 1546 C CA . GLU A 1 194 ? 7.797 7.294 17.287 1.00 85.69 194 GLU A CA 1
ATOM 1547 C C . GLU A 1 194 ? 6.996 8.564 17.612 1.00 85.69 194 GLU A C 1
ATOM 1549 O O . GLU A 1 194 ? 5.857 8.479 18.071 1.00 85.69 194 GLU A O 1
ATOM 1554 N N . LYS A 1 195 ? 7.550 9.742 17.293 1.00 90.62 195 LYS A N 1
ATOM 1555 C CA . LYS A 1 195 ? 6.849 11.018 17.452 1.00 90.62 195 LYS A CA 1
ATOM 1556 C C . LYS A 1 195 ? 5.619 11.077 16.548 1.00 90.62 195 LYS A C 1
ATOM 1558 O O . LYS A 1 195 ? 4.536 11.380 17.038 1.00 90.62 195 LYS A O 1
ATOM 1563 N N . TYR A 1 196 ? 5.761 10.772 15.260 1.00 92.69 196 TYR A N 1
ATOM 1564 C CA . TYR A 1 196 ? 4.634 10.854 14.328 1.00 92.69 196 TYR A CA 1
ATOM 1565 C C . TYR A 1 196 ? 3.555 9.805 14.604 1.00 92.69 196 TYR A C 1
ATOM 1567 O O . TYR A 1 196 ? 2.375 10.095 14.439 1.00 92.69 196 TYR A O 1
ATOM 1575 N N . LEU A 1 197 ? 3.930 8.612 15.066 1.00 93.19 197 LEU A N 1
ATOM 1576 C CA . LEU A 1 197 ? 2.982 7.604 15.536 1.00 93.19 197 LEU A CA 1
ATOM 1577 C C . LEU A 1 197 ? 2.212 8.106 16.767 1.00 93.19 197 LEU A C 1
ATOM 1579 O O . LEU A 1 197 ? 0.990 7.967 16.841 1.00 93.19 197 LEU A O 1
ATOM 1583 N N . TYR A 1 198 ? 2.896 8.739 17.723 1.00 93.44 198 TYR A N 1
ATOM 1584 C CA . TYR A 1 198 ? 2.241 9.365 18.872 1.00 93.44 198 TYR A CA 1
ATOM 1585 C C . TYR A 1 198 ? 1.314 10.522 18.460 1.00 93.44 198 TYR A C 1
ATOM 1587 O O . TYR A 1 198 ? 0.199 10.639 18.971 1.00 93.44 198 TYR A O 1
ATOM 1595 N N . GLU A 1 199 ? 1.724 11.371 17.519 1.00 96.12 199 GLU A N 1
ATOM 1596 C CA . GLU A 1 199 ? 0.887 12.467 17.012 1.00 96.12 199 GLU A CA 1
ATOM 1597 C C . GLU A 1 199 ? -0.331 11.959 16.228 1.00 96.12 199 GLU A C 1
ATOM 1599 O O . GLU A 1 199 ? -1.396 12.563 16.311 1.00 96.12 199 GLU A O 1
ATOM 1604 N N . MET A 1 200 ? -0.209 10.823 15.536 1.00 96.50 200 MET A N 1
ATOM 1605 C CA . MET A 1 200 ? -1.325 10.157 14.859 1.00 96.50 200 MET A CA 1
ATOM 1606 C C . MET A 1 200 ? -2.334 9.558 15.848 1.00 96.50 200 MET A C 1
ATOM 1608 O O . MET A 1 200 ? -3.544 9.668 15.668 1.00 96.50 200 MET A O 1
ATOM 1612 N N . THR A 1 201 ? -1.851 8.909 16.908 1.00 95.81 201 THR A N 1
ATOM 1613 C CA . THR A 1 201 ? -2.697 8.102 17.806 1.00 95.81 201 THR A CA 1
ATOM 1614 C C . THR A 1 201 ? -3.250 8.889 18.990 1.00 95.81 201 THR A C 1
ATOM 1616 O O . THR A 1 201 ? -4.401 8.688 19.388 1.00 95.81 201 THR A O 1
ATOM 1619 N N . SER A 1 202 ? -2.469 9.816 19.549 1.00 97.19 202 SER A N 1
ATOM 1620 C CA . SER A 1 202 ? -2.830 10.500 20.793 1.00 97.19 202 SER A CA 1
ATOM 1621 C C . SER A 1 202 ? -4.111 11.344 20.710 1.00 97.19 202 SER A C 1
ATOM 1623 O O . SER A 1 202 ? -4.854 11.334 21.694 1.00 97.19 202 SER A O 1
ATOM 1625 N N . PRO A 1 203 ? -4.456 12.034 19.600 1.00 98.25 203 PRO A N 1
ATOM 1626 C CA . PRO A 1 203 ? -5.727 12.754 19.507 1.00 98.25 203 PRO A CA 1
ATOM 1627 C C . PRO A 1 203 ? -6.927 11.800 19.524 1.00 98.25 203 PRO A C 1
ATOM 1629 O O . PRO A 1 203 ? -7.911 12.058 20.216 1.00 98.25 203 PRO A O 1
ATOM 1632 N N . ILE A 1 204 ? -6.816 10.665 18.825 1.00 97.81 204 ILE A N 1
ATOM 1633 C CA . ILE A 1 204 ? -7.871 9.650 18.741 1.00 97.81 204 ILE A CA 1
ATOM 1634 C C . ILE A 1 204 ? -8.107 9.021 20.117 1.00 97.81 204 ILE A C 1
ATOM 1636 O O . ILE A 1 204 ? -9.243 8.976 20.582 1.00 97.81 204 ILE A O 1
ATOM 1640 N N . GLN A 1 205 ? -7.041 8.601 20.802 1.00 96.88 205 GLN A N 1
ATOM 1641 C CA . GLN A 1 205 ? -7.123 8.001 22.138 1.00 96.88 205 GLN A CA 1
ATOM 1642 C C . GLN A 1 205 ? -7.681 8.967 23.189 1.00 96.88 205 GLN A C 1
ATOM 1644 O O . GLN A 1 205 ? -8.446 8.553 24.055 1.00 96.88 205 GLN A O 1
ATOM 1649 N N . LYS A 1 206 ? -7.325 10.257 23.120 1.00 97.62 206 LYS A N 1
ATOM 1650 C CA . LYS A 1 206 ? -7.837 11.276 24.051 1.00 97.62 206 LYS A CA 1
ATOM 1651 C C . LYS A 1 206 ? -9.332 11.528 23.869 1.00 97.62 206 LYS A C 1
ATOM 1653 O O . LYS A 1 206 ? -10.041 11.673 24.859 1.00 97.62 206 LYS A O 1
ATOM 1658 N N . LEU A 1 207 ? -9.802 11.601 22.623 1.00 97.94 207 LEU A N 1
ATOM 1659 C CA . LEU A 1 207 ? -11.205 11.895 22.314 1.00 97.94 207 LEU A CA 1
ATOM 1660 C C . LEU A 1 207 ? -12.104 10.654 22.408 1.00 97.94 207 LEU A C 1
ATOM 1662 O O . LEU A 1 207 ? -13.268 10.768 22.785 1.00 97.94 207 LEU A O 1
ATOM 1666 N N . TYR A 1 208 ? -11.569 9.471 22.099 1.00 97.56 208 TYR A N 1
ATOM 1667 C CA . TYR A 1 208 ? -12.324 8.220 22.008 1.00 97.56 208 TYR A CA 1
ATOM 1668 C C . TYR A 1 208 ? -11.613 7.039 22.703 1.00 97.56 208 TYR A C 1
ATOM 1670 O O . TYR A 1 208 ? -11.396 5.998 22.075 1.00 97.56 208 TYR A O 1
ATOM 1678 N N . PRO A 1 209 ? -11.300 7.132 24.011 1.00 95.50 209 PRO A N 1
ATOM 1679 C CA . PRO A 1 209 ? -10.470 6.149 24.724 1.00 95.50 209 PRO A CA 1
ATOM 1680 C C . PRO A 1 209 ? -11.040 4.724 24.744 1.00 95.50 209 PRO A C 1
ATOM 1682 O O . PRO A 1 209 ? -10.292 3.767 24.893 1.00 95.50 209 PRO A O 1
ATOM 1685 N N . ASN A 1 210 ? -12.356 4.570 24.572 1.00 95.50 210 ASN A N 1
ATOM 1686 C CA . ASN A 1 210 ? -13.029 3.266 24.583 1.00 95.50 210 ASN A CA 1
ATOM 1687 C C . ASN A 1 210 ? -13.256 2.675 23.177 1.00 95.50 210 ASN A C 1
ATOM 1689 O O . ASN A 1 210 ? -13.799 1.573 23.067 1.00 95.50 210 ASN A O 1
ATOM 1693 N N . LYS A 1 211 ? -12.894 3.407 22.111 1.00 96.00 211 LYS A N 1
ATOM 1694 C CA . LYS A 1 211 ? -13.089 2.995 20.709 1.00 96.00 211 LYS A CA 1
ATOM 1695 C C . LYS A 1 211 ? -11.785 2.726 19.951 1.00 96.00 211 LYS A C 1
ATOM 1697 O O . LYS A 1 211 ? -11.870 2.237 18.826 1.00 96.00 211 LYS A O 1
ATOM 1702 N N . PHE A 1 212 ? -10.637 3.072 20.526 1.00 89.56 212 PHE A N 1
ATOM 1703 C CA . PHE A 1 212 ? -9.308 2.745 20.008 1.00 89.56 212 PHE A CA 1
ATOM 1704 C C . PHE A 1 212 ? -8.765 1.472 20.677 1.00 89.56 212 PHE A C 1
ATOM 1706 O O . PHE A 1 212 ? -9.340 1.057 21.717 1.00 89.56 212 PHE A O 1
#

Foldseek 3Di:
DPLAAWAKDKDWDDDPDLAADDDPVLPCQVVSVVSVNDDPDSDHDIDMDMDTHDQNLVVVVVVLLVVPFPDDPDPPDDCVVVVDDDDDDDRDDRPPHDGHPDDDPDDPDDDDDADWFDCPDCSSCRPARRTGDRVVVVLLVVLQPDAEEAEDEDAQLFDDPSSLVSNVVCLVRYQAYHYDYDDQDDVSVVVCSNVRNCVSVVVCCVVPVPRD